Protein AF-0000000077171871 (afdb_homodimer)

Radius of gyration: 18.7 Å; Cα contacts (8 Å, |Δi|>4): 274; chains: 2; bounding box: 43×66×39 Å

Organism: Gloeobacter violaceus (strain ATCC 29082 / PCC 7421) (NCBI:txid251221)

Nearest PDB structures (foldseek):
  4a5m-assembly1_B  TM=9.751E-01  e=1.222E-10  Bacillus subtilis
  7bzg-assembly3_J  TM=9.322E-01  e=2.771E-10  Bacillus subtilis subsp. subtilis str. 168
  2hzt-assembly1_B  TM=9.602E-01  e=8.089E-10  Bacillus subtilis
  2fsw-assembly1_A  TM=9.592E-01  e=3.446E-09  Porphyromonas gingivalis W83
  4a5n-assembly2_D  TM=9.573E-01  e=3.908E-09  Bacillus subtilis

Structure (mmCIF, N/CA/C/O backbone):
data_AF-0000000077171871-model_v1
#
loop_
_entity.id
_entity.type
_entity.pdbx_description
1 polymer 'Glr4204 protein'
#
loop_
_atom_site.group_PDB
_atom_site.id
_atom_site.type_symbol
_atom_site.label_atom_id
_atom_site.label_alt_id
_atom_site.label_comp_id
_atom_site.label_asym_id
_atom_site.label_entity_id
_atom_site.label_seq_id
_atom_site.pdbx_PDB_ins_code
_atom_site.Cartn_x
_atom_site.Cartn_y
_atom_site.Cartn_z
_atom_site.occupancy
_atom_site.B_iso_or_equiv
_atom_site.auth_seq_id
_atom_site.auth_comp_id
_atom_site.auth_asym_id
_atom_site.auth_atom_id
_atom_site.pdbx_PDB_model_num
ATOM 1 N N . MET A 1 1 ? 18.5 15.133 10.148 1 43.16 1 MET A N 1
ATOM 2 C CA . MET A 1 1 ? 17.578 14.062 9.789 1 43.16 1 MET A CA 1
ATOM 3 C C . MET A 1 1 ? 18.234 12.695 9.984 1 43.16 1 MET A C 1
ATOM 5 O O . MET A 1 1 ? 19.203 12.367 9.312 1 43.16 1 MET A O 1
ATOM 9 N N . GLU A 1 2 ? 18.234 12.203 11.188 1 53 2 GLU A N 1
ATOM 10 C CA . GLU A 1 2 ? 19.156 11.188 11.688 1 53 2 GLU A CA 1
ATOM 11 C C . GLU A 1 2 ? 19.141 9.938 10.812 1 53 2 GLU A C 1
ATOM 13 O O . GLU A 1 2 ? 18.141 9.656 10.141 1 53 2 GLU A O 1
ATOM 18 N N . ARG A 1 3 ? 20.266 9.414 10.594 1 51.22 3 ARG A N 1
ATOM 19 C CA . ARG A 1 3 ? 20.609 8.203 9.852 1 51.22 3 ARG A CA 1
ATOM 20 C C . ARG A 1 3 ? 19.5 7.16 9.969 1 51.22 3 ARG A C 1
ATOM 22 O O . ARG A 1 3 ? 19.219 6.441 9.008 1 51.22 3 ARG A O 1
ATOM 29 N N . THR A 1 4 ? 18.922 7.168 11.141 1 59.47 4 THR A N 1
ATOM 30 C CA . THR A 1 4 ? 17.922 6.137 11.422 1 59.47 4 THR A CA 1
ATOM 31 C C . THR A 1 4 ? 16.641 6.402 10.641 1 59.47 4 THR A C 1
ATOM 33 O O . THR A 1 4 ? 16.016 5.473 10.117 1 59.47 4 THR A O 1
ATOM 36 N N . GLU A 1 5 ? 16.359 7.645 10.469 1 70.56 5 GLU A N 1
ATOM 37 C CA . GLU A 1 5 ? 15.164 7.996 9.727 1 70.56 5 GLU A CA 1
ATOM 38 C C . GLU A 1 5 ? 15.336 7.719 8.234 1 70.56 5 GLU A C 1
ATOM 40 O O . GLU A 1 5 ? 14.414 7.227 7.582 1 70.56 5 GLU A O 1
ATOM 45 N N . LEU A 1 6 ? 16.578 7.902 7.836 1 75.94 6 LEU A N 1
ATOM 46 C CA . LEU A 1 6 ? 16.891 7.68 6.43 1 75.94 6 LEU A CA 1
ATOM 47 C C . LEU A 1 6 ? 16.812 6.195 6.082 1 75.94 6 LEU A C 1
ATOM 49 O O . LEU A 1 6 ? 16.297 5.832 5.02 1 75.94 6 LEU A O 1
ATOM 53 N N . GLU A 1 7 ? 17.281 5.438 7.008 1 82.56 7 GLU A N 1
ATOM 54 C CA . GLU A 1 7 ? 17.234 4 6.766 1 82.56 7 GLU A CA 1
ATOM 55 C C . GLU A 1 7 ? 15.797 3.486 6.758 1 82.56 7 GLU A C 1
ATOM 57 O O . GLU A 1 7 ? 15.43 2.658 5.922 1 82.56 7 GLU A O 1
ATOM 62 N N . GLY A 1 8 ? 15.008 4.043 7.598 1 91.69 8 GLY A N 1
ATOM 63 C CA . GLY A 1 8 ? 13.609 3.652 7.629 1 91.69 8 GLY A CA 1
ATOM 64 C C . GLY A 1 8 ? 12.859 4.004 6.359 1 91.69 8 GLY A C 1
ATOM 65 O O . GLY A 1 8 ? 12.07 3.203 5.855 1 91.69 8 GLY A O 1
ATOM 66 N N . THR A 1 9 ? 13.219 5.098 5.859 1 94.75 9 THR A N 1
ATOM 67 C CA . THR A 1 9 ? 12.57 5.551 4.633 1 94.75 9 THR A CA 1
ATOM 68 C C . THR A 1 9 ? 12.93 4.641 3.463 1 94.75 9 THR A C 1
ATOM 70 O O . THR A 1 9 ? 12.07 4.297 2.648 1 94.75 9 THR A O 1
ATOM 73 N N . GLN A 1 10 ? 14.148 4.211 3.391 1 95.81 10 GLN A N 1
ATOM 74 C CA . GLN A 1 10 ? 14.594 3.332 2.312 1 95.81 10 GLN A CA 1
ATOM 75 C C . GLN A 1 10 ? 13.883 1.982 2.379 1 95.81 10 GLN A C 1
ATOM 77 O O . GLN A 1 10 ? 13.578 1.384 1.345 1 95.81 10 GLN A O 1
ATOM 82 N N . TRP A 1 11 ? 13.609 1.521 3.605 1 96.88 11 TRP A N 1
ATOM 83 C CA . TRP A 1 11 ? 12.93 0.241 3.773 1 96.88 11 TRP A CA 1
ATOM 84 C C . TRP A 1 11 ? 11.469 0.336 3.332 1 96.88 11 TRP A C 1
ATOM 86 O O . TRP A 1 11 ? 10.961 -0.555 2.646 1 96.88 11 TRP A O 1
ATOM 96 N N . VAL A 1 12 ? 10.852 1.409 3.674 1 96.75 12 VAL A N 1
ATOM 97 C CA . VAL A 1 12 ? 9.469 1.605 3.244 1 96.75 12 VAL A CA 1
ATOM 98 C C . VAL A 1 12 ? 9.414 1.733 1.723 1 96.75 12 VAL A C 1
ATOM 100 O O . VAL A 1 12 ? 8.539 1.151 1.075 1 96.75 12 VAL A O 1
ATOM 103 N N . ARG A 1 13 ? 10.391 2.369 1.171 1 96.31 13 ARG A N 1
ATOM 104 C CA . ARG A 1 13 ? 10.461 2.514 -0.28 1 96.31 13 ARG A CA 1
ATOM 105 C C . ARG A 1 13 ? 10.656 1.162 -0.957 1 96.31 13 ARG A C 1
ATOM 107 O O . ARG A 1 13 ? 10.047 0.882 -1.988 1 96.31 13 ARG A O 1
ATOM 114 N N . ALA A 1 14 ? 11.477 0.402 -0.364 1 96 14 ALA A N 1
ATOM 115 C CA . ALA A 1 14 ? 11.719 -0.932 -0.91 1 96 14 ALA A CA 1
ATOM 116 C C . ALA A 1 14 ? 10.43 -1.755 -0.924 1 96 14 ALA A C 1
ATOM 118 O O . ALA A 1 14 ? 10.141 -2.449 -1.902 1 96 14 ALA A O 1
ATOM 119 N N . THR A 1 15 ? 9.68 -1.645 0.154 1 96.94 15 THR A N 1
ATOM 120 C CA . THR A 1 15 ? 8.406 -2.354 0.228 1 96.94 15 THR A CA 1
ATOM 121 C C . THR A 1 15 ? 7.441 -1.842 -0.836 1 96.94 15 THR A C 1
ATOM 123 O O . THR A 1 15 ? 6.793 -2.633 -1.523 1 96.94 15 THR A O 1
ATOM 126 N N . LEU A 1 16 ? 7.422 -0.569 -0.995 1 96.31 16 LEU A N 1
ATOM 127 C CA . LEU A 1 16 ? 6.488 0.032 -1.94 1 96.31 16 LEU A CA 1
ATOM 128 C C . LEU A 1 16 ? 6.891 -0.283 -3.377 1 96.31 16 LEU A C 1
ATOM 130 O O . LEU A 1 16 ? 6.035 -0.395 -4.258 1 96.31 16 LEU A O 1
ATOM 134 N N . ASP A 1 17 ? 8.172 -0.481 -3.596 1 95.19 17 ASP A N 1
ATOM 135 C CA . ASP A 1 17 ? 8.633 -0.896 -4.918 1 95.19 17 ASP A CA 1
ATOM 136 C C . ASP A 1 17 ? 8.086 -2.275 -5.281 1 95.19 17 ASP A C 1
ATOM 138 O O . ASP A 1 17 ? 7.828 -2.559 -6.453 1 95.19 17 ASP A O 1
ATOM 142 N N . VAL A 1 18 ? 7.867 -3.057 -4.305 1 96.5 18 VAL A N 1
ATOM 143 C CA . VAL A 1 18 ? 7.398 -4.422 -4.516 1 96.5 18 VAL A CA 1
ATOM 144 C C . VAL A 1 18 ? 5.871 -4.445 -4.504 1 96.5 18 VAL A C 1
ATOM 146 O O . VAL A 1 18 ? 5.246 -5.105 -5.34 1 96.5 18 VAL A O 1
ATOM 149 N N . LEU A 1 19 ? 5.27 -3.721 -3.537 1 96.38 19 LEU A N 1
ATOM 150 C CA . LEU A 1 19 ? 3.846 -3.883 -3.262 1 96.38 19 LEU A CA 1
ATOM 151 C C . LEU A 1 19 ? 3.053 -2.688 -3.777 1 96.38 19 LEU A C 1
ATOM 153 O O . LEU A 1 19 ? 1.821 -2.729 -3.828 1 96.38 19 LEU A O 1
ATOM 157 N N . GLY A 1 20 ? 3.834 -1.649 -4.086 1 91.62 20 GLY A N 1
ATOM 158 C CA . GLY A 1 20 ? 3.143 -0.432 -4.477 1 91.62 20 GLY A CA 1
ATOM 159 C C . GLY A 1 20 ? 2.23 -0.624 -5.676 1 91.62 20 GLY A C 1
ATOM 160 O O . GLY A 1 20 ? 2.432 -1.54 -6.473 1 91.62 20 GLY A O 1
ATOM 161 N N . GLY A 1 21 ? 1.221 0.209 -5.805 1 86.5 21 GLY A N 1
ATOM 162 C CA . GLY A 1 21 ? 0.228 0.103 -6.863 1 86.5 21 GLY A CA 1
ATOM 163 C C . GLY A 1 21 ? -1.131 -0.348 -6.359 1 86.5 21 GLY A C 1
ATOM 164 O O . GLY A 1 21 ? -1.269 -0.754 -5.203 1 86.5 21 GLY A O 1
ATOM 165 N N . LYS A 1 22 ? -2.1 -0.339 -7.246 1 87.81 22 LYS A N 1
ATOM 166 C CA . LYS A 1 22 ? -3.492 -0.565 -6.867 1 87.81 22 LYS A CA 1
ATOM 167 C C . LYS A 1 22 ? -3.807 -2.057 -6.797 1 87.81 22 LYS A C 1
ATOM 169 O O . LYS A 1 22 ? -4.652 -2.482 -6.004 1 87.81 22 LYS A O 1
ATOM 174 N N . TRP A 1 23 ? -2.934 -2.861 -7.434 1 95.12 23 TRP A N 1
ATOM 175 C CA . TRP A 1 23 ? -3.465 -4.191 -7.711 1 95.12 23 TRP A CA 1
ATOM 176 C C . TRP A 1 23 ? -2.67 -5.262 -6.969 1 95.12 23 TRP A C 1
ATOM 178 O O . TRP A 1 23 ? -3.203 -6.324 -6.641 1 95.12 23 TRP A O 1
ATOM 188 N N . LYS A 1 24 ? -1.414 -5.082 -6.656 1 97.25 24 LYS A N 1
ATOM 189 C CA . LYS A 1 24 ? -0.539 -6.148 -6.176 1 97.25 24 LYS A CA 1
ATOM 190 C C . LYS A 1 24 ? -1.015 -6.684 -4.828 1 97.25 24 LYS A C 1
ATOM 192 O O . LYS A 1 24 ? -1.032 -7.898 -4.609 1 97.25 24 LYS A O 1
ATOM 197 N N . ILE A 1 25 ? -1.402 -5.797 -3.99 1 97.5 25 ILE A N 1
ATOM 198 C CA . ILE A 1 25 ? -1.867 -6.219 -2.674 1 97.5 25 ILE A CA 1
ATOM 199 C C . ILE A 1 25 ? -3.131 -7.062 -2.82 1 97.5 25 ILE A C 1
ATOM 201 O O . ILE A 1 25 ? -3.273 -8.094 -2.164 1 97.5 25 ILE A O 1
ATOM 205 N N . LEU A 1 26 ? -4.031 -6.688 -3.68 1 97.12 26 LEU A N 1
ATOM 206 C CA . LEU A 1 26 ? -5.27 -7.43 -3.881 1 97.12 26 LEU A CA 1
ATOM 207 C C . LEU A 1 26 ? -4.988 -8.797 -4.488 1 97.12 26 LEU A C 1
ATOM 209 O O . LEU A 1 26 ? -5.602 -9.797 -4.094 1 97.12 26 LEU A O 1
ATOM 213 N N . ILE A 1 27 ? -4.094 -8.805 -5.43 1 98.06 27 ILE A N 1
ATOM 214 C CA . ILE A 1 27 ? -3.682 -10.07 -6.02 1 98.06 27 ILE A CA 1
ATOM 215 C C . ILE A 1 27 ? -3.139 -10.992 -4.934 1 98.06 27 ILE A C 1
ATOM 217 O O . ILE A 1 27 ? -3.559 -12.148 -4.824 1 98.06 27 ILE A O 1
ATOM 221 N N . LEU A 1 28 ? -2.301 -10.469 -4.113 1 98.5 28 LEU A N 1
ATOM 222 C CA . LEU A 1 28 ? -1.656 -11.258 -3.07 1 98.5 28 LEU A CA 1
ATOM 223 C C . LEU A 1 28 ? -2.67 -11.703 -2.02 1 98.5 28 LEU A C 1
ATOM 225 O O . LEU A 1 28 ? -2.551 -12.789 -1.456 1 98.5 28 LEU A O 1
ATOM 229 N N . TRP A 1 29 ? -3.617 -10.852 -1.8 1 98.12 29 TRP A N 1
ATOM 230 C CA . TRP A 1 29 ? -4.684 -11.211 -0.869 1 98.12 29 TRP A CA 1
ATOM 231 C C . TRP A 1 29 ? -5.422 -12.461 -1.343 1 98.12 29 TRP A C 1
ATOM 233 O O . TRP A 1 29 ? -5.715 -13.352 -0.546 1 98.12 29 TRP A O 1
ATOM 243 N N . HIS A 1 30 ? -5.668 -12.539 -2.582 1 97.62 30 HIS A N 1
ATOM 244 C CA . HIS A 1 30 ? -6.387 -13.688 -3.127 1 97.62 30 HIS A CA 1
ATOM 245 C C . HIS A 1 30 ? -5.496 -14.922 -3.174 1 97.62 30 HIS A C 1
ATOM 247 O O . HIS A 1 30 ? -5.98 -16.047 -3.041 1 97.62 30 HIS A O 1
ATOM 253 N N . LEU A 1 31 ? -4.207 -14.727 -3.191 1 98.12 31 LEU A N 1
ATOM 254 C CA . LEU A 1 31 ? -3.279 -15.852 -3.281 1 98.12 31 LEU A CA 1
ATOM 255 C C . LEU A 1 31 ? -2.941 -16.391 -1.895 1 98.12 31 LEU A C 1
ATOM 257 O O . LEU A 1 31 ? -2.365 -17.469 -1.767 1 98.12 31 LEU A O 1
ATOM 261 N N . ARG A 1 32 ? -3.289 -15.672 -0.869 1 96.44 32 ARG A N 1
ATOM 262 C CA . ARG A 1 32 ? -2.807 -15.961 0.478 1 96.44 32 ARG A CA 1
ATOM 263 C C . ARG A 1 32 ? -3.312 -17.312 0.963 1 96.44 32 ARG A C 1
ATOM 265 O O . ARG A 1 32 ? -2.719 -17.922 1.857 1 96.44 32 ARG A O 1
ATOM 272 N N . ASN A 1 33 ? -4.379 -17.797 0.347 1 94.12 33 ASN A N 1
ATOM 273 C CA . ASN A 1 33 ? -4.957 -19.062 0.792 1 94.12 33 ASN A CA 1
ATOM 274 C C . ASN A 1 33 ? -4.539 -20.219 -0.11 1 94.12 33 ASN A C 1
ATOM 276 O O . ASN A 1 33 ? -5.129 -21.297 -0.05 1 94.12 33 ASN A O 1
ATOM 280 N N . GLY A 1 34 ? -3.625 -19.953 -0.978 1 96.38 34 GLY A N 1
ATOM 281 C CA . GLY A 1 34 ? -3.127 -21.016 -1.83 1 96.38 34 GLY A CA 1
ATOM 282 C C . GLY A 1 34 ? -2.994 -20.609 -3.285 1 96.38 34 GLY A C 1
ATOM 283 O O . GLY A 1 34 ? -3.43 -19.516 -3.672 1 96.38 34 GLY A O 1
ATOM 284 N N . ALA A 1 35 ? -2.477 -21.562 -4.035 1 97.69 35 ALA A N 1
ATOM 285 C CA . ALA A 1 35 ? -2.25 -21.328 -5.457 1 97.69 35 ALA A CA 1
ATOM 286 C C . ALA A 1 35 ? -3.568 -21.094 -6.191 1 97.69 35 ALA A C 1
ATOM 288 O O . ALA A 1 35 ? -4.59 -21.703 -5.855 1 97.69 35 ALA A O 1
ATOM 289 N N . LYS A 1 36 ? -3.545 -20.234 -7.137 1 97.94 36 LYS A N 1
ATOM 290 C CA . LYS A 1 36 ? -4.715 -19.969 -7.969 1 97.94 36 LYS A CA 1
ATOM 291 C C . LYS A 1 36 ? -4.336 -19.906 -9.445 1 97.94 36 LYS A C 1
ATOM 293 O O . LYS A 1 36 ? -3.27 -19.391 -9.797 1 97.94 36 LYS A O 1
ATOM 298 N N . ARG A 1 37 ? -5.246 -20.406 -10.227 1 97.12 37 ARG A N 1
ATOM 299 C CA . ARG A 1 37 ? -5.09 -20.25 -11.672 1 97.12 37 ARG A CA 1
ATOM 300 C C . ARG A 1 37 ? -5.328 -18.812 -12.109 1 97.12 37 ARG A C 1
ATOM 302 O O . ARG A 1 37 ? -6.055 -18.078 -11.438 1 97.12 37 ARG A O 1
ATOM 309 N N . TYR A 1 38 ? -4.746 -18.5 -13.25 1 96.62 38 TYR A N 1
ATOM 310 C CA . TYR A 1 38 ? -4.895 -17.156 -13.82 1 96.62 38 TYR A CA 1
ATOM 311 C C . TYR A 1 38 ? -6.367 -16.781 -13.945 1 96.62 38 TYR A C 1
ATOM 313 O O . TYR A 1 38 ? -6.77 -15.68 -13.547 1 96.62 38 TYR A O 1
ATOM 321 N N . SER A 1 39 ? -7.125 -17.688 -14.406 1 95.44 39 SER A N 1
ATOM 322 C CA . SER A 1 39 ? -8.539 -17.422 -14.664 1 95.44 39 SER A CA 1
ATOM 323 C C . SER A 1 39 ? -9.289 -17.125 -13.375 1 95.44 39 SER A C 1
ATOM 325 O O . SER A 1 39 ? -10.195 -16.281 -13.359 1 95.44 39 SER A O 1
ATOM 327 N N . VAL A 1 40 ? -8.93 -17.766 -12.312 1 96.5 40 VAL A N 1
ATOM 328 C CA . VAL A 1 40 ? -9.555 -17.562 -11.008 1 96.5 40 VAL A CA 1
ATOM 329 C C . VAL A 1 40 ? -9.18 -16.172 -10.477 1 96.5 40 VAL A C 1
ATOM 331 O O . VAL A 1 40 ? -10.039 -15.43 -10 1 96.5 40 VAL A O 1
ATOM 334 N N . LEU A 1 41 ? -7.914 -15.773 -10.617 1 96.88 41 LEU A N 1
ATOM 335 C CA . LEU A 1 41 ? -7.469 -14.453 -10.195 1 96.88 41 LEU A CA 1
ATOM 336 C C . LEU A 1 41 ? -8.195 -13.359 -10.969 1 96.88 41 LEU A C 1
ATOM 338 O O . LEU A 1 41 ? -8.672 -12.391 -10.383 1 96.88 41 LEU A O 1
ATOM 342 N N . ARG A 1 42 ? -8.281 -13.594 -12.25 1 96.31 42 ARG A N 1
ATOM 343 C CA . ARG A 1 42 ? -8.938 -12.609 -13.109 1 96.31 42 ARG A CA 1
ATOM 344 C C . ARG A 1 42 ? -10.391 -12.406 -12.703 1 96.31 42 ARG A C 1
ATOM 346 O O . ARG A 1 42 ? -10.875 -11.273 -12.648 1 96.31 42 ARG A O 1
ATOM 353 N N . ARG A 1 43 ? -11.047 -13.461 -12.344 1 96.38 43 ARG A N 1
ATOM 354 C CA . ARG A 1 43 ? -12.461 -13.398 -11.969 1 96.38 43 ARG A CA 1
ATOM 355 C C . ARG A 1 43 ? -12.633 -12.781 -10.586 1 96.38 43 ARG A C 1
ATOM 357 O O . ARG A 1 43 ? -13.648 -12.148 -10.305 1 96.38 43 ARG A O 1
ATOM 364 N N . SER A 1 44 ? -11.648 -12.945 -9.742 1 95.5 44 SER A N 1
ATOM 365 C CA . SER A 1 44 ? -11.719 -12.484 -8.367 1 95.5 44 SER A CA 1
ATOM 366 C C . SER A 1 44 ? -11.531 -10.969 -8.281 1 95.5 44 SER A C 1
ATOM 368 O O . SER A 1 44 ? -11.867 -10.352 -7.266 1 95.5 44 SER A O 1
ATOM 370 N N . ILE A 1 45 ? -10.938 -10.383 -9.367 1 96.44 45 ILE A N 1
ATOM 371 C CA . ILE A 1 45 ? -10.688 -8.945 -9.406 1 96.44 45 ILE A CA 1
ATOM 372 C C . ILE A 1 45 ? -11.219 -8.375 -10.727 1 96.44 45 ILE A C 1
ATOM 374 O O . ILE A 1 45 ? -10.438 -7.992 -11.602 1 96.44 45 ILE A O 1
ATOM 378 N N . PRO A 1 46 ? -12.469 -8.227 -10.789 1 95.81 46 PRO A N 1
ATOM 379 C CA . PRO A 1 46 ? -13.086 -7.891 -12.078 1 95.81 46 PRO A CA 1
ATOM 380 C C . PRO A 1 46 ? -12.695 -6.496 -12.562 1 95.81 46 PRO A C 1
ATOM 382 O O . PRO A 1 46 ? -12.773 -6.215 -13.766 1 95.81 46 PRO A O 1
ATOM 385 N N . GLU A 1 47 ? -12.273 -5.648 -11.688 1 96.31 47 GLU A N 1
ATOM 386 C CA . GLU A 1 47 ? -11.961 -4.266 -12.039 1 96.31 47 GLU A CA 1
ATOM 387 C C . GLU A 1 47 ? -10.594 -4.164 -12.719 1 96.31 47 GLU A C 1
ATOM 389 O O . GLU A 1 47 ? -10.281 -3.145 -13.336 1 96.31 47 GLU A O 1
ATOM 394 N N . ILE A 1 48 ? -9.781 -5.199 -12.695 1 96.56 48 ILE A N 1
ATOM 395 C CA . ILE A 1 48 ? -8.422 -5.145 -13.234 1 96.56 48 ILE A CA 1
ATOM 396 C C . ILE A 1 48 ? -8.438 -5.586 -14.695 1 96.56 48 ILE A C 1
ATOM 398 O O . ILE A 1 48 ? -9.125 -6.543 -15.055 1 96.56 48 ILE A O 1
ATOM 402 N N . SER A 1 49 ? -7.762 -4.934 -15.539 1 97.12 49 SER A N 1
ATOM 403 C CA . SER A 1 49 ? -7.637 -5.371 -16.922 1 97.12 49 SER A CA 1
ATOM 404 C C . SER A 1 49 ? -6.699 -6.57 -17.047 1 97.12 49 SER A C 1
ATOM 406 O O . SER A 1 49 ? -5.852 -6.789 -16.172 1 97.12 49 SER A O 1
ATOM 408 N N . GLU A 1 50 ? -6.848 -7.297 -18.094 1 97.31 50 GLU A N 1
ATOM 409 C CA . GLU A 1 50 ? -5.992 -8.453 -18.359 1 97.31 50 GLU A CA 1
ATOM 410 C C . GLU A 1 50 ? -4.523 -8.039 -18.453 1 97.31 50 GLU A C 1
ATOM 412 O O . GLU A 1 50 ? -3.654 -8.695 -17.875 1 97.31 50 GLU A O 1
ATOM 417 N N . LYS A 1 51 ? -4.281 -7.027 -19.141 1 97.75 51 LYS A N 1
ATOM 418 C CA . LYS A 1 51 ? -2.916 -6.539 -19.297 1 97.75 51 LYS A CA 1
ATOM 419 C C . LYS A 1 51 ? -2.287 -6.184 -17.953 1 97.75 51 LYS A C 1
ATOM 421 O O . LYS A 1 51 ? -1.127 -6.516 -17.703 1 97.75 51 LYS A O 1
ATOM 426 N N . MET A 1 52 ? -3.066 -5.52 -17.109 1 97.62 52 MET A N 1
ATOM 427 C CA . MET A 1 52 ? -2.568 -5.113 -15.797 1 97.62 52 MET A CA 1
ATOM 428 C C . MET A 1 52 ? -2.326 -6.328 -14.906 1 97.62 52 MET A C 1
ATOM 430 O O . MET A 1 52 ? -1.312 -6.402 -14.211 1 97.62 52 MET A O 1
ATOM 434 N N . LEU A 1 53 ? -3.244 -7.25 -14.977 1 98 53 LEU A N 1
ATOM 435 C CA . LEU A 1 53 ? -3.062 -8.453 -14.164 1 98 53 LEU A CA 1
ATOM 436 C C . LEU A 1 53 ? -1.783 -9.18 -14.555 1 98 53 LEU A C 1
ATOM 438 O O . LEU A 1 53 ? -0.99 -9.555 -13.695 1 98 53 LEU A O 1
ATOM 442 N N . ILE A 1 54 ? -1.549 -9.32 -15.844 1 97.88 54 ILE A N 1
ATOM 443 C CA . ILE A 1 54 ? -0.363 -10.008 -16.344 1 97.88 54 ILE A CA 1
ATOM 444 C C . ILE A 1 54 ? 0.892 -9.258 -15.914 1 97.88 54 ILE A C 1
ATOM 446 O O . ILE A 1 54 ? 1.84 -9.859 -15.406 1 97.88 54 ILE A O 1
ATOM 450 N N . SER A 1 55 ? 0.858 -8.016 -16.125 1 98.12 55 SER A N 1
ATOM 451 C CA . SER A 1 55 ? 2.002 -7.18 -15.773 1 98.12 55 SER A CA 1
ATOM 452 C C . SER A 1 55 ? 2.312 -7.27 -14.281 1 98.12 55 SER A C 1
ATOM 454 O O . SER A 1 55 ? 3.475 -7.391 -13.891 1 98.12 55 SER A O 1
ATOM 456 N N . GLN A 1 56 ? 1.247 -7.16 -13.391 1 98 56 GLN A N 1
ATOM 457 C CA . GLN A 1 56 ? 1.431 -7.219 -11.945 1 98 56 GLN A CA 1
ATOM 458 C C . GLN A 1 56 ? 1.979 -8.578 -11.516 1 98 56 GLN A C 1
ATOM 460 O O . GLN A 1 56 ? 2.857 -8.656 -10.656 1 98 56 GLN A O 1
ATOM 465 N N . LEU A 1 57 ? 1.509 -9.617 -12.133 1 98.44 57 LEU A N 1
ATOM 466 C CA . LEU A 1 57 ? 1.965 -10.969 -11.805 1 98.44 57 LEU A CA 1
ATOM 467 C C . LEU A 1 57 ? 3.42 -11.164 -12.219 1 98.44 57 LEU A C 1
ATOM 469 O O . LEU A 1 57 ? 4.203 -11.773 -11.492 1 98.44 57 LEU A O 1
ATOM 473 N N 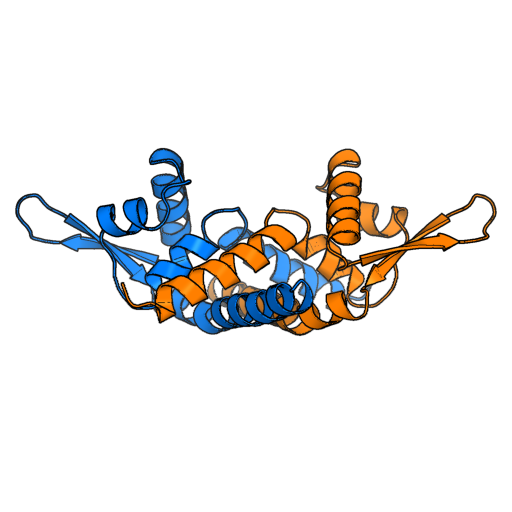. LYS A 1 58 ? 3.795 -10.625 -13.359 1 98.44 58 LYS A N 1
ATOM 474 C CA . LYS A 1 58 ? 5.18 -10.695 -13.812 1 98.44 58 LYS A CA 1
ATOM 475 C C . LYS A 1 58 ? 6.113 -9.969 -12.852 1 98.44 58 LYS A C 1
ATOM 477 O O . LYS A 1 58 ? 7.199 -10.461 -12.539 1 98.44 58 LYS A O 1
ATOM 482 N N . GLU A 1 59 ? 5.715 -8.852 -12.438 1 98.19 59 GLU A N 1
ATOM 483 C CA . GLU A 1 59 ? 6.531 -8.086 -11.508 1 98.19 59 GLU A CA 1
ATOM 484 C C . GLU A 1 59 ? 6.684 -8.82 -10.172 1 98.19 59 GLU A C 1
ATOM 486 O O . GLU A 1 59 ? 7.777 -8.859 -9.609 1 98.19 59 GLU A O 1
ATOM 491 N N . LEU A 1 60 ? 5.582 -9.344 -9.688 1 98.44 60 LEU A N 1
ATOM 492 C CA . LEU A 1 60 ? 5.625 -10.094 -8.43 1 98.44 60 LEU A CA 1
ATOM 493 C C . LEU A 1 60 ? 6.523 -11.32 -8.562 1 98.44 60 LEU A C 1
ATOM 495 O O . LEU A 1 60 ? 7.203 -11.703 -7.605 1 98.44 60 LEU A O 1
ATOM 499 N N . GLU A 1 61 ? 6.473 -11.922 -9.742 1 98.56 61 GLU A N 1
ATOM 500 C CA . GLU A 1 61 ? 7.363 -13.047 -10.008 1 98.56 61 GLU A CA 1
ATOM 501 C C . GLU A 1 61 ? 8.82 -12.602 -10.039 1 98.56 61 GLU A C 1
ATOM 503 O O . GLU A 1 61 ? 9.68 -13.227 -9.414 1 98.56 61 GLU A O 1
ATOM 508 N N . LYS A 1 62 ? 9.094 -11.531 -10.734 1 97.56 62 LYS A N 1
ATOM 509 C CA . LYS A 1 62 ? 10.445 -10.992 -10.852 1 97.56 62 LYS A CA 1
ATOM 510 C C . LYS A 1 62 ? 11.016 -10.648 -9.477 1 97.56 62 LYS A C 1
ATOM 512 O O . LYS A 1 62 ? 12.211 -10.852 -9.227 1 97.56 62 LYS A O 1
ATOM 517 N N . ASP A 1 63 ? 10.18 -10.195 -8.594 1 96.94 63 ASP A N 1
ATOM 518 C CA . ASP A 1 63 ? 10.617 -9.758 -7.27 1 96.94 63 ASP A CA 1
ATOM 519 C C . ASP A 1 63 ? 10.688 -10.938 -6.301 1 96.94 63 ASP A C 1
ATOM 521 O O . ASP A 1 63 ? 11.008 -10.766 -5.121 1 96.94 63 ASP A O 1
ATOM 525 N N . GLY A 1 64 ? 10.281 -12.078 -6.77 1 97.31 64 GLY A N 1
ATOM 526 C CA . GLY A 1 64 ? 10.422 -13.297 -5.984 1 97.31 64 GLY A CA 1
ATOM 527 C C . GLY A 1 64 ? 9.305 -13.492 -4.98 1 97.31 64 GLY A C 1
ATOM 528 O O . GLY A 1 64 ? 9.469 -14.203 -3.99 1 97.31 64 GLY A O 1
ATOM 529 N N . ILE A 1 65 ? 8.203 -12.867 -5.227 1 98.38 65 ILE A N 1
ATOM 530 C CA . ILE A 1 65 ? 7.082 -12.914 -4.293 1 98.38 65 ILE A CA 1
ATOM 531 C C . ILE A 1 65 ? 6.133 -14.039 -4.676 1 98.38 65 ILE A C 1
ATOM 533 O O . ILE A 1 65 ? 5.59 -14.734 -3.809 1 98.38 65 ILE A O 1
ATOM 537 N N . VAL A 1 66 ? 5.922 -14.211 -5.977 1 98.69 66 VAL A N 1
ATOM 538 C CA . VAL A 1 66 ? 5.016 -15.242 -6.48 1 98.69 66 VAL A CA 1
ATOM 539 C C . VAL A 1 66 ? 5.754 -16.141 -7.461 1 98.69 66 VAL A C 1
ATOM 541 O O . VAL A 1 66 ? 6.699 -15.711 -8.125 1 98.69 66 VAL A O 1
ATOM 544 N N . ARG A 1 67 ? 5.336 -17.375 -7.484 1 98.62 67 ARG A N 1
ATOM 545 C CA . ARG A 1 67 ? 5.852 -18.328 -8.461 1 98.62 67 ARG A CA 1
ATOM 546 C C . ARG A 1 67 ? 4.789 -18.688 -9.492 1 98.62 67 ARG A C 1
ATOM 548 O O . ARG A 1 67 ? 3.621 -18.875 -9.141 1 98.62 67 ARG A O 1
ATOM 555 N N . ARG A 1 68 ? 5.184 -18.625 -10.688 1 98.25 68 ARG A N 1
ATOM 556 C CA . ARG A 1 68 ? 4.355 -19.062 -11.812 1 98.25 68 ARG A CA 1
ATOM 557 C C . ARG A 1 68 ? 4.652 -20.5 -12.188 1 98.25 68 ARG A C 1
ATOM 559 O O . ARG A 1 68 ? 5.805 -20.859 -12.445 1 98.25 68 ARG A O 1
ATOM 566 N N . THR A 1 69 ? 3.641 -21.375 -12.188 1 97.88 69 THR A N 1
ATOM 567 C CA . THR A 1 69 ? 3.818 -22.781 -12.523 1 97.88 69 THR A CA 1
ATOM 568 C C . THR A 1 69 ? 2.885 -23.172 -13.664 1 97.88 69 THR A C 1
ATOM 570 O O . THR A 1 69 ? 1.694 -22.859 -13.641 1 97.88 69 THR A O 1
ATOM 573 N N . VAL A 1 70 ? 3.441 -23.844 -14.625 1 96.25 70 VAL A N 1
ATOM 574 C CA . VAL A 1 70 ? 2.631 -24.391 -15.711 1 96.25 70 VAL A CA 1
ATOM 575 C C . VAL A 1 70 ? 2.18 -25.797 -15.359 1 96.25 70 VAL A C 1
ATOM 577 O O . VAL A 1 70 ? 3.006 -26.672 -15.062 1 96.25 70 VAL A O 1
ATOM 580 N N . LEU A 1 71 ? 0.901 -25.969 -15.266 1 93.44 71 LEU A N 1
ATOM 581 C CA . LEU A 1 71 ? 0.334 -27.281 -14.961 1 93.44 71 LEU A CA 1
ATOM 582 C C . LEU A 1 71 ? 0.232 -28.141 -16.219 1 93.44 71 LEU A C 1
ATOM 584 O O . LEU A 1 71 ? -0.028 -27.625 -17.297 1 93.44 71 LEU A O 1
ATOM 588 N N . ARG A 1 72 ? 0.491 -29.453 -16.031 1 90.75 72 ARG A N 1
ATOM 589 C CA . ARG A 1 72 ? 0.418 -30.422 -17.125 1 90.75 72 ARG A CA 1
ATOM 590 C C . ARG A 1 72 ? -1.024 -30.828 -17.406 1 90.75 72 ARG A C 1
ATOM 592 O O . ARG A 1 72 ? -1.475 -31.875 -16.938 1 90.75 72 ARG A O 1
ATOM 599 N N . SER A 1 73 ? -1.774 -29.906 -17.656 1 89.56 73 SER A N 1
ATOM 600 C CA . SER A 1 73 ? -3.164 -30.141 -18.031 1 89.56 73 SER A CA 1
ATOM 601 C C . SER A 1 73 ? -3.385 -29.891 -19.531 1 89.56 73 SER A C 1
ATOM 603 O O . SER A 1 73 ? -2.463 -29.469 -20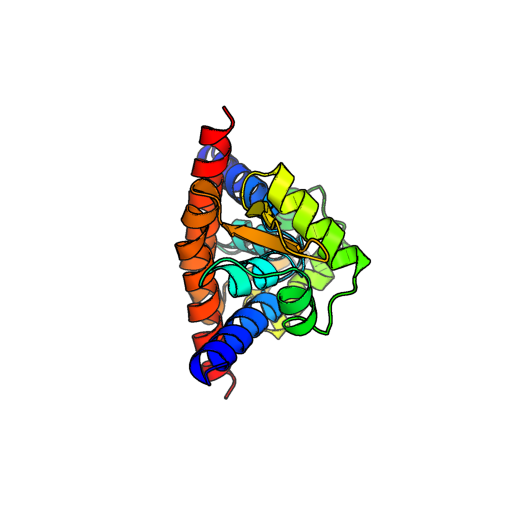.234 1 89.56 73 SER A O 1
ATOM 605 N N . VAL A 1 74 ? -4.449 -30.422 -20.078 1 90.75 74 VAL A N 1
ATOM 606 C CA . VAL A 1 74 ? -4.832 -30.156 -21.469 1 90.75 74 VAL A CA 1
ATOM 607 C C . VAL A 1 74 ? -6.133 -29.359 -21.5 1 90.75 74 VAL A C 1
ATOM 609 O O . VAL A 1 74 ? -7.188 -29.859 -21.109 1 90.75 74 VAL A O 1
ATOM 612 N N . PRO A 1 75 ? -6.074 -28.125 -22.016 1 91 75 PRO A N 1
ATOM 613 C CA . PRO A 1 75 ? -4.918 -27.281 -22.312 1 91 75 PRO A CA 1
ATOM 614 C C . PRO A 1 75 ? -4.113 -26.906 -21.078 1 91 75 PRO A C 1
ATOM 616 O O . PRO A 1 75 ? -4.648 -26.922 -19.953 1 91 75 PRO A O 1
ATOM 619 N N . PRO A 1 76 ? -2.873 -26.578 -21.375 1 93.44 76 PRO A N 1
ATOM 620 C CA . PRO A 1 76 ? -2.049 -26.203 -20.219 1 93.44 76 PRO A CA 1
ATOM 621 C C . PRO A 1 76 ? -2.613 -25.016 -19.453 1 93.44 76 PRO A C 1
ATOM 623 O O . PRO A 1 76 ? -3.176 -24.094 -20.062 1 93.44 76 PRO A O 1
ATOM 626 N N . GLN A 1 77 ? -2.541 -25.109 -18.109 1 93 77 GLN A N 1
ATOM 627 C CA . GLN A 1 77 ? -2.982 -24.031 -17.234 1 93 77 GLN A CA 1
ATOM 628 C C . GLN A 1 77 ? -1.817 -23.469 -16.422 1 93 77 GLN A C 1
ATOM 630 O O . GLN A 1 77 ? -0.809 -24.141 -16.219 1 93 77 GLN A O 1
ATOM 635 N N . VAL A 1 78 ? -2 -22.25 -16.172 1 96.62 78 VAL A N 1
ATOM 636 C CA . VAL A 1 78 ? -0.981 -21.609 -15.344 1 96.62 78 VAL A CA 1
ATOM 637 C C . VAL A 1 78 ? -1.556 -21.281 -13.969 1 96.62 78 VAL A C 1
ATOM 639 O O . VAL A 1 78 ? -2.699 -20.828 -13.852 1 96.62 78 VAL A O 1
ATOM 642 N N . GLU A 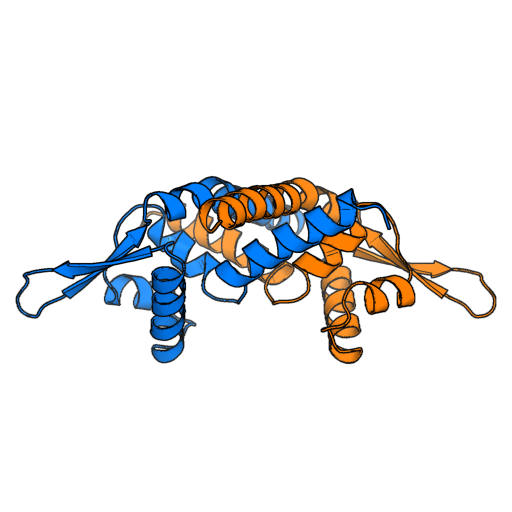1 79 ? -0.742 -21.562 -12.945 1 97.94 79 GLU A N 1
ATOM 643 C CA . GLU A 1 79 ? -1.154 -21.188 -11.602 1 97.94 79 GLU A CA 1
ATOM 644 C C . GLU A 1 79 ? -0.098 -20.328 -10.922 1 97.94 79 GLU A C 1
ATOM 646 O O . GLU A 1 79 ? 1.076 -20.359 -11.297 1 97.94 79 GLU A O 1
ATOM 651 N N . TYR A 1 80 ? -0.495 -19.578 -10.031 1 98.62 80 TYR A N 1
ATOM 652 C CA . TYR A 1 80 ? 0.365 -18.703 -9.234 1 98.62 80 TYR A CA 1
ATOM 653 C C . TYR A 1 80 ? 0.238 -19.031 -7.746 1 98.62 80 TYR A C 1
ATOM 655 O O . TYR A 1 80 ? -0.856 -19.328 -7.262 1 98.62 80 TYR A O 1
ATOM 663 N N . ALA A 1 81 ? 1.401 -18.938 -7.066 1 98.75 81 ALA A N 1
ATOM 664 C CA . ALA A 1 81 ? 1.44 -19.188 -5.625 1 98.75 81 ALA A CA 1
ATOM 665 C C . ALA A 1 81 ? 2.5 -18.312 -4.957 1 98.75 81 ALA A C 1
ATOM 667 O O . ALA A 1 81 ? 3.426 -17.828 -5.613 1 98.75 81 ALA A O 1
ATOM 668 N N . PHE A 1 82 ? 2.312 -18.125 -3.676 1 98.75 82 PHE A N 1
ATOM 669 C CA . PHE A 1 82 ? 3.357 -17.469 -2.91 1 98.75 82 PHE A CA 1
ATOM 670 C C . PHE A 1 82 ? 4.648 -18.266 -2.939 1 98.75 82 PHE A C 1
ATOM 672 O O . PHE A 1 82 ? 4.621 -19.5 -2.883 1 98.75 82 PHE A O 1
ATOM 679 N N . THR A 1 83 ? 5.77 -17.578 -3.109 1 98.44 83 THR A N 1
ATOM 680 C CA . THR A 1 83 ? 7.051 -18.172 -2.744 1 98.44 83 THR A CA 1
ATOM 681 C C . THR A 1 83 ? 7.254 -18.141 -1.231 1 98.44 83 THR A C 1
ATOM 683 O O . THR A 1 83 ? 6.492 -17.484 -0.516 1 98.44 83 THR A O 1
ATOM 686 N N . PRO A 1 84 ? 8.281 -18.859 -0.769 1 97.69 84 PRO A N 1
ATOM 687 C CA . PRO A 1 84 ? 8.594 -18.719 0.656 1 97.69 84 PRO A CA 1
ATOM 688 C C . PRO A 1 84 ? 8.844 -17.266 1.059 1 97.69 84 PRO A C 1
ATOM 690 O O . PRO A 1 84 ? 8.391 -16.828 2.119 1 97.69 84 PRO A O 1
ATOM 693 N N . HIS A 1 85 ? 9.492 -16.484 0.233 1 97.25 85 HIS A N 1
ATOM 694 C CA . HIS A 1 85 ? 9.695 -15.07 0.498 1 97.25 85 HIS A CA 1
ATOM 695 C C . HIS A 1 85 ? 8.375 -14.312 0.486 1 97.25 85 HIS A C 1
ATOM 697 O O . HIS A 1 85 ? 8.141 -13.453 1.334 1 97.25 85 HIS A O 1
ATOM 703 N N . GLY A 1 86 ? 7.516 -14.633 -0.454 1 97.94 86 GLY A N 1
ATOM 704 C CA . GLY A 1 86 ? 6.195 -14.023 -0.506 1 97.94 86 GLY A CA 1
ATOM 705 C C . GLY A 1 86 ? 5.383 -14.258 0.755 1 97.94 86 GLY A C 1
ATOM 706 O O . GLY A 1 86 ? 4.633 -13.375 1.188 1 97.94 86 GLY A O 1
ATOM 707 N N . ASP A 1 87 ? 5.609 -15.406 1.342 1 97.75 87 ASP A N 1
ATOM 708 C CA . ASP A 1 87 ? 4.891 -15.758 2.561 1 97.75 87 ASP A CA 1
ATOM 709 C C . ASP A 1 87 ? 5.188 -14.766 3.682 1 97.75 87 ASP A C 1
ATOM 711 O O . ASP A 1 87 ? 4.352 -14.555 4.566 1 97.75 87 ASP A O 1
ATOM 715 N N . THR A 1 88 ? 6.301 -14.164 3.621 1 97.44 88 THR A N 1
ATOM 716 C CA . THR A 1 88 ? 6.699 -13.25 4.688 1 97.44 88 THR A CA 1
ATOM 717 C C . THR A 1 88 ? 5.879 -11.961 4.629 1 97.44 88 THR A C 1
ATOM 719 O O . THR A 1 88 ? 5.918 -11.156 5.559 1 97.44 88 THR A O 1
ATOM 722 N N . LEU A 1 89 ? 5.07 -11.797 3.598 1 97.94 89 LEU A N 1
ATOM 723 C CA . LEU A 1 89 ? 4.195 -10.633 3.465 1 97.94 89 LEU A CA 1
ATOM 724 C C . LEU A 1 89 ? 2.867 -10.867 4.172 1 97.94 89 LEU A C 1
ATOM 726 O O . LEU A 1 89 ? 2.088 -9.938 4.367 1 97.94 89 LEU A O 1
ATOM 730 N N . LEU A 1 90 ? 2.621 -12.078 4.555 1 97.25 90 LEU A N 1
ATOM 731 C CA . LEU A 1 90 ? 1.303 -12.422 5.074 1 97.25 90 LEU A CA 1
ATOM 732 C C . LEU A 1 90 ? 0.944 -11.555 6.273 1 97.25 90 LEU A C 1
ATOM 734 O O . LEU A 1 90 ? -0.178 -11.047 6.367 1 97.25 90 LEU A O 1
ATOM 738 N N . PRO A 1 91 ? 1.903 -11.289 7.148 1 96.5 91 PRO A N 1
ATOM 739 C CA . PRO A 1 91 ? 1.57 -10.398 8.258 1 96.5 91 PRO A CA 1
ATOM 740 C C . PRO A 1 91 ? 1.192 -8.992 7.797 1 96.5 91 PRO A C 1
ATOM 742 O O . PRO A 1 91 ? 0.33 -8.352 8.406 1 96.5 91 PRO A O 1
ATOM 745 N N . VAL A 1 92 ? 1.816 -8.531 6.801 1 97.31 92 VAL A N 1
ATOM 746 C CA . VAL A 1 92 ? 1.495 -7.227 6.242 1 97.31 92 VAL A CA 1
ATOM 747 C C . VAL A 1 92 ? 0.073 -7.234 5.688 1 97.31 92 VAL A C 1
ATOM 749 O O . VAL A 1 92 ? -0.719 -6.332 5.977 1 97.31 92 VAL A O 1
ATOM 752 N N . LEU A 1 93 ? -0.287 -8.234 4.934 1 97.5 93 LEU A N 1
ATOM 753 C CA . LEU A 1 93 ? -1.624 -8.359 4.363 1 97.5 93 LEU A CA 1
ATOM 754 C C . LEU A 1 93 ? -2.682 -8.414 5.461 1 97.5 93 LEU A C 1
ATOM 756 O O . LEU A 1 93 ? -3.734 -7.785 5.348 1 97.5 93 LEU A O 1
ATOM 760 N N . GLU A 1 94 ? -2.346 -9.125 6.488 1 96.69 94 GLU A N 1
ATOM 761 C CA . GLU A 1 94 ? -3.275 -9.258 7.605 1 96.69 94 GLU A CA 1
ATOM 762 C C . GLU A 1 94 ? -3.469 -7.918 8.32 1 96.69 94 GLU A C 1
ATOM 764 O O . GLU A 1 94 ? -4.582 -7.586 8.727 1 96.69 94 GLU A O 1
ATOM 769 N N . ALA A 1 95 ? -2.404 -7.195 8.484 1 96.81 95 ALA A N 1
ATOM 770 C CA . ALA A 1 95 ? -2.486 -5.879 9.109 1 96.81 95 ALA A CA 1
ATOM 771 C C . ALA A 1 95 ? -3.359 -4.934 8.289 1 96.81 95 ALA A C 1
ATOM 773 O O . ALA A 1 95 ? -4.16 -4.176 8.844 1 96.81 95 ALA A O 1
ATOM 774 N N . LEU A 1 96 ? -3.225 -5.012 6.984 1 97.19 96 LEU A N 1
ATOM 775 C CA . LEU A 1 96 ? -4.027 -4.18 6.098 1 97.19 96 LEU A CA 1
ATOM 776 C C . LEU A 1 96 ? -5.504 -4.551 6.195 1 97.19 96 LEU A C 1
ATOM 778 O O . LEU A 1 96 ? -6.367 -3.674 6.246 1 97.19 96 LEU A O 1
ATOM 782 N N . CYS A 1 97 ? -5.754 -5.828 6.242 1 97.31 97 CYS A N 1
ATOM 783 C CA . CYS A 1 97 ? -7.129 -6.301 6.367 1 97.31 97 CYS A CA 1
ATOM 784 C C . CYS A 1 97 ? -7.742 -5.848 7.688 1 97.31 97 CYS A C 1
ATOM 786 O O . CYS A 1 97 ? -8.852 -5.32 7.711 1 97.31 97 CYS A O 1
ATOM 788 N N . THR A 1 98 ? -7.004 -6.02 8.75 1 97.06 98 THR A N 1
ATOM 789 C CA . THR A 1 98 ? -7.484 -5.676 10.086 1 97.06 98 THR A CA 1
ATOM 790 C C . THR A 1 98 ? -7.781 -4.184 10.18 1 97.06 98 THR A C 1
ATOM 792 O O . THR A 1 98 ? -8.82 -3.785 10.719 1 97.06 98 THR A O 1
ATOM 795 N N . TRP A 1 99 ? -6.918 -3.426 9.672 1 97.69 99 TRP A N 1
ATOM 796 C CA . TRP A 1 99 ? -7.133 -1.984 9.742 1 97.69 99 TRP A CA 1
ATOM 797 C C . TRP A 1 99 ? -8.352 -1.578 8.922 1 97.69 99 TRP A C 1
ATOM 799 O O . TRP A 1 99 ? -9.133 -0.725 9.344 1 97.69 99 TRP A O 1
ATOM 809 N N . GLY A 1 100 ? -8.453 -2.143 7.715 1 97.19 100 GLY A N 1
ATOM 810 C CA . GLY A 1 100 ? -9.617 -1.853 6.887 1 97.19 100 GLY A CA 1
ATOM 811 C C . GLY A 1 100 ? -10.93 -2.146 7.578 1 97.19 100 GLY A C 1
ATOM 812 O O . GLY A 1 100 ? -11.891 -1.391 7.441 1 97.19 100 GLY A O 1
ATOM 813 N N . GLU A 1 101 ? -10.914 -3.238 8.266 1 96.62 101 GLU A N 1
ATOM 814 C CA . GLU A 1 101 ? -12.094 -3.592 9.047 1 96.62 101 GLU A CA 1
ATOM 815 C C . GLU A 1 101 ? -12.422 -2.51 10.07 1 96.62 101 GLU A C 1
ATOM 817 O O . GLU A 1 101 ? -13.57 -2.061 10.156 1 96.62 101 GLU A O 1
ATOM 822 N N . HIS A 1 102 ? -11.398 -2.076 10.812 1 96 102 HIS A N 1
ATOM 823 C CA . HIS A 1 102 ? -11.578 -1.037 11.82 1 96 102 HIS A CA 1
ATOM 824 C C . HIS A 1 102 ? -12.039 0.271 11.18 1 96 102 HIS A C 1
ATOM 826 O O . HIS A 1 102 ? -12.93 0.945 11.719 1 96 102 HIS A O 1
ATOM 832 N N . HIS A 1 103 ? -11.453 0.587 10.086 1 96.31 103 HIS A N 1
ATOM 833 C CA . HIS A 1 103 ? -11.773 1.82 9.375 1 96.31 103 HIS A CA 1
ATOM 834 C C . HIS A 1 103 ? -13.227 1.834 8.922 1 96.31 103 HIS A C 1
ATOM 836 O O . HIS A 1 103 ? -13.922 2.84 9.078 1 96.31 103 HIS A O 1
ATOM 842 N N . GLU A 1 104 ? -13.68 0.723 8.391 1 94 104 GLU A N 1
ATOM 843 C CA . GLU A 1 104 ? -15.047 0.636 7.883 1 94 104 GLU A CA 1
ATOM 844 C C . GLU A 1 104 ? -16.062 0.677 9.016 1 94 104 GLU A C 1
ATOM 846 O O . GLU A 1 104 ? -17.141 1.258 8.875 1 94 104 GLU A O 1
ATOM 851 N N . LYS A 1 105 ? -15.719 0.087 10.062 1 91.38 105 LYS A N 1
ATOM 852 C CA . LYS A 1 105 ? -16.641 0.042 11.195 1 91.38 105 LYS A CA 1
ATOM 853 C C . LYS A 1 105 ? -16.75 1.402 11.875 1 91.38 105 LYS A C 1
ATOM 855 O O . LYS A 1 105 ? -17.766 1.713 12.5 1 91.38 105 LYS A O 1
ATOM 860 N N . ARG A 1 106 ? -15.68 2.146 11.773 1 86.44 106 ARG A N 1
ATOM 861 C CA . ARG A 1 106 ? -15.711 3.508 12.297 1 86.44 106 ARG A CA 1
ATOM 862 C C . ARG A 1 106 ? -16.672 4.383 11.492 1 86.44 106 ARG A C 1
ATOM 864 O O . ARG A 1 106 ? -17.312 5.273 12.047 1 86.44 106 ARG A O 1
ATOM 871 N N . SER A 1 107 ? -16.688 4.109 10.188 1 77.19 107 SER A N 1
ATOM 872 C CA . SER A 1 107 ? -17.516 4.926 9.297 1 77.19 107 SER A CA 1
ATOM 873 C C . SER A 1 107 ? -18.969 4.512 9.367 1 77.19 107 SER A C 1
ATOM 875 O O . SER A 1 107 ? -19.859 5.242 8.906 1 77.19 107 SER A O 1
ATOM 877 N N . GLU A 1 108 ? -19.297 3.357 9.859 1 70.88 108 GLU A N 1
ATOM 878 C CA . GLU A 1 108 ? -20.672 2.928 10.023 1 70.88 108 GLU A CA 1
ATOM 879 C C . GLU A 1 108 ? -21.281 3.494 11.305 1 70.88 108 GLU A C 1
ATOM 881 O O . GLU A 1 108 ? -22.438 3.916 11.32 1 70.88 108 GLU A O 1
ATOM 886 N N . MET B 1 1 ? -17.281 -19.578 -2.43 1 42.62 1 MET B N 1
ATOM 887 C CA . MET B 1 1 ? -16.297 -18.578 -2.008 1 42.62 1 MET B CA 1
ATOM 888 C C . MET B 1 1 ? -16.719 -17.922 -0.697 1 42.62 1 MET B C 1
ATOM 890 O O . MET B 1 1 ? -17.766 -17.266 -0.632 1 42.62 1 MET B O 1
ATOM 894 N N . GLU B 1 2 ? -16.438 -18.547 0.409 1 52.41 2 GLU B N 1
ATOM 895 C CA . GLU B 1 2 ? -17.125 -18.375 1.688 1 52.41 2 GLU B CA 1
ATOM 896 C C . GLU B 1 2 ? -17.156 -16.922 2.123 1 52.41 2 GLU B C 1
ATOM 898 O O . GLU B 1 2 ? -16.281 -16.141 1.739 1 52.41 2 GLU B O 1
ATOM 903 N N . ARG B 1 3 ? -18.234 -16.531 2.588 1 51.03 3 ARG B N 1
ATOM 904 C CA . ARG B 1 3 ? -18.609 -15.234 3.15 1 51.03 3 ARG B CA 1
ATOM 905 C C . ARG B 1 3 ? -17.406 -14.57 3.818 1 51.03 3 ARG B C 1
ATOM 907 O O . ARG B 1 3 ? -17.25 -13.344 3.744 1 51.03 3 ARG B O 1
ATOM 914 N N . THR B 1 4 ? -16.609 -15.438 4.406 1 59.56 4 THR B N 1
ATOM 915 C CA . THR B 1 4 ? -15.492 -14.922 5.18 1 59.56 4 THR B CA 1
ATOM 916 C C . THR B 1 4 ? -14.414 -14.352 4.262 1 59.56 4 THR B C 1
ATOM 918 O O . THR B 1 4 ? -13.828 -13.312 4.562 1 59.56 4 THR B O 1
ATOM 921 N N . GLU B 1 5 ? -14.289 -14.977 3.131 1 69.81 5 GLU B N 1
ATOM 922 C CA . GLU B 1 5 ? -13.297 -14.492 2.178 1 69.81 5 GLU B CA 1
ATOM 923 C C . 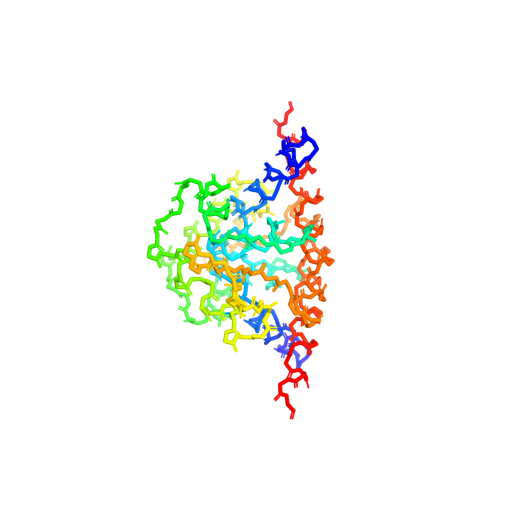GLU B 1 5 ? -13.734 -13.172 1.546 1 69.81 5 GLU B C 1
ATOM 925 O O . GLU B 1 5 ? -12.914 -12.266 1.365 1 69.81 5 GLU B O 1
ATOM 930 N N . LEU B 1 6 ? -15.039 -13.117 1.386 1 74.81 6 LEU B N 1
ATOM 931 C CA . LEU B 1 6 ? -15.602 -11.906 0.795 1 74.81 6 LEU B CA 1
ATOM 932 C C . LEU B 1 6 ? -15.453 -10.719 1.739 1 74.81 6 LEU B C 1
ATOM 934 O O . LEU B 1 6 ? -15.133 -9.617 1.303 1 74.81 6 LEU B O 1
ATOM 938 N N . GLU B 1 7 ? -15.68 -11.031 2.979 1 82.38 7 GLU B N 1
ATOM 939 C CA . GLU B 1 7 ? -15.547 -9.953 3.959 1 82.38 7 GLU B CA 1
ATOM 940 C C . GLU B 1 7 ? -14.102 -9.492 4.082 1 82.38 7 GLU B C 1
ATOM 942 O O . GLU B 1 7 ? -13.836 -8.289 4.176 1 82.38 7 GLU B O 1
ATOM 947 N N . GLY B 1 8 ? -13.219 -10.398 3.975 1 91.81 8 GLY B N 1
ATOM 948 C CA . GLY B 1 8 ? -11.812 -10.031 4.039 1 91.81 8 GLY B CA 1
ATOM 949 C C . GLY B 1 8 ? -11.367 -9.18 2.865 1 91.81 8 GLY B C 1
ATOM 950 O O . GLY B 1 8 ? -10.625 -8.211 3.045 1 91.81 8 GLY B O 1
ATOM 951 N N . THR B 1 9 ? -11.906 -9.508 1.776 1 94.75 9 THR B N 1
ATOM 952 C CA . THR B 1 9 ? -11.547 -8.766 0.571 1 94.75 9 THR B CA 1
ATOM 953 C C . THR B 1 9 ? -12.047 -7.328 0.652 1 94.75 9 THR B C 1
ATOM 955 O O . THR B 1 9 ? -11.328 -6.398 0.271 1 94.75 9 THR B O 1
ATOM 958 N N . GLN B 1 10 ? -13.219 -7.125 1.183 1 95.81 10 GLN B N 1
ATOM 959 C CA . GLN B 1 10 ? -13.781 -5.781 1.305 1 95.81 10 GLN B CA 1
ATOM 960 C C . GLN B 1 10 ? -12.945 -4.922 2.256 1 95.81 10 GLN B C 1
ATOM 962 O O . GLN B 1 10 ? -12.797 -3.719 2.043 1 95.81 10 GLN B O 1
ATOM 967 N N . TRP B 1 11 ? -12.391 -5.562 3.291 1 96.88 11 TRP B N 1
ATOM 968 C CA . TRP B 1 11 ? -11.578 -4.828 4.254 1 96.88 11 TRP B CA 1
ATOM 969 C C . TRP B 1 11 ? -10.25 -4.406 3.633 1 96.88 11 TRP B C 1
ATOM 971 O O . TRP B 1 11 ? -9.805 -3.271 3.818 1 96.88 11 TRP B O 1
ATOM 981 N N . VAL B 1 12 ? -9.688 -5.273 2.875 1 96.75 12 VAL B N 1
ATOM 982 C CA . VAL B 1 12 ? -8.445 -4.93 2.195 1 96.75 12 VAL B CA 1
ATOM 983 C C . VAL B 1 12 ? -8.695 -3.822 1.177 1 96.75 12 VAL B C 1
ATOM 985 O O . VAL B 1 12 ? -7.914 -2.873 1.073 1 96.75 12 VAL B O 1
ATOM 988 N N . ARG B 1 13 ? -9.812 -3.889 0.549 1 96.25 13 ARG B N 1
ATOM 989 C CA . ARG B 1 13 ? -10.18 -2.857 -0.416 1 96.25 13 ARG B CA 1
ATOM 990 C C . ARG B 1 13 ? -10.375 -1.51 0.271 1 96.25 13 ARG B C 1
ATOM 992 O O . ARG B 1 13 ? -9.953 -0.475 -0.25 1 96.25 13 ARG B O 1
ATOM 999 N N . ALA B 1 14 ? -10.992 -1.569 1.382 1 95.94 14 ALA B N 1
ATOM 1000 C CA . ALA B 1 14 ? -11.203 -0.339 2.141 1 95.94 14 ALA B CA 1
ATOM 1001 C C . ALA B 1 14 ? -9.875 0.304 2.523 1 95.94 14 ALA B C 1
ATOM 1003 O O . ALA B 1 14 ? -9.711 1.523 2.424 1 95.94 14 ALA B O 1
ATOM 1004 N N . THR B 1 15 ? -8.945 -0.535 2.924 1 96.88 15 THR B N 1
ATOM 1005 C CA . THR B 1 15 ? -7.625 -0.035 3.273 1 96.88 15 THR B CA 1
ATOM 1006 C C . THR B 1 15 ? -6.934 0.57 2.053 1 96.88 15 THR B C 1
ATOM 1008 O O . THR B 1 15 ? -6.359 1.657 2.135 1 96.88 15 THR B O 1
ATOM 1011 N N . LEU B 1 16 ? -7.062 -0.094 0.958 1 96.31 16 LEU B N 1
ATOM 1012 C CA . LEU B 1 16 ? -6.395 0.359 -0.256 1 96.31 16 LEU B CA 1
ATOM 1013 C C . LEU B 1 16 ? -7.035 1.635 -0.789 1 96.31 16 LEU B C 1
ATOM 1015 O O . LEU B 1 16 ? -6.359 2.471 -1.393 1 96.31 16 LEU B O 1
ATOM 1019 N N . ASP B 1 17 ? -8.297 1.814 -0.509 1 95.19 17 ASP B N 1
ATOM 1020 C CA . ASP B 1 17 ? -8.969 3.057 -0.883 1 95.19 17 ASP B CA 1
ATOM 1021 C C . ASP B 1 17 ? -8.375 4.246 -0.131 1 95.19 17 ASP B C 1
ATOM 1023 O O . ASP B 1 17 ? -8.328 5.359 -0.66 1 95.19 17 ASP B O 1
ATOM 1027 N N . VAL B 1 18 ? -7.902 3.99 1.02 1 96.5 18 VAL B N 1
ATOM 1028 C CA . VAL B 1 18 ? -7.352 5.047 1.863 1 96.5 18 VAL B CA 1
ATOM 1029 C C . VAL B 1 18 ? -5.859 5.195 1.593 1 96.5 18 VAL B C 1
ATOM 1031 O O . VAL B 1 18 ? -5.352 6.316 1.484 1 96.5 18 VAL B O 1
ATOM 1034 N N . LEU B 1 19 ? -5.156 4.051 1.479 1 96.44 19 LEU B N 1
ATOM 1035 C CA . LEU B 1 19 ? -3.697 4.074 1.497 1 96.44 19 LEU B CA 1
ATOM 1036 C C . LEU B 1 19 ? -3.133 3.811 0.105 1 96.44 19 LEU B C 1
ATOM 1038 O O . LEU B 1 19 ? -1.936 3.996 -0.128 1 96.44 19 LEU B O 1
ATOM 1042 N N . GLY B 1 20 ? -4.039 3.326 -0.73 1 91.88 20 GLY B N 1
ATOM 1043 C CA . GLY B 1 20 ? -3.549 2.939 -2.043 1 91.88 20 GLY B CA 1
ATOM 1044 C C . GLY B 1 20 ? -2.863 4.074 -2.781 1 91.88 20 GLY B C 1
ATOM 1045 O O . GLY B 1 20 ? -3.113 5.246 -2.498 1 91.88 20 GLY B O 1
ATOM 1046 N N . GLY B 1 21 ? -2.008 3.744 -3.715 1 86.94 21 GLY B N 1
ATOM 1047 C CA . GLY B 1 21 ? -1.229 4.723 -4.453 1 86.94 21 GLY B CA 1
ATOM 1048 C C . GLY B 1 21 ? 0.238 4.734 -4.07 1 86.94 21 GLY B C 1
ATOM 1049 O O . GLY B 1 21 ? 0.641 4.059 -3.119 1 86.94 21 GLY B O 1
ATOM 1050 N N . LYS B 1 22 ? 1.018 5.539 -4.762 1 88.31 22 LYS B N 1
ATOM 1051 C CA . LYS B 1 22 ? 2.471 5.516 -4.633 1 88.31 22 LYS B CA 1
ATOM 1052 C C . LYS B 1 22 ? 2.936 6.41 -3.488 1 88.31 22 LYS B C 1
ATOM 1054 O O . LYS B 1 22 ? 3.959 6.141 -2.855 1 88.31 22 LYS B O 1
ATOM 1059 N N . TRP B 1 23 ? 2.033 7.312 -3.074 1 95.25 23 TRP B N 1
ATOM 1060 C CA . TRP B 1 23 ? 2.623 8.406 -2.311 1 95.25 23 TRP B CA 1
ATOM 1061 C C . TRP B 1 23 ? 2.098 8.414 -0.878 1 95.25 23 TRP B C 1
ATOM 1063 O O . TRP B 1 23 ? 2.785 8.867 0.039 1 95.25 23 TRP B O 1
ATOM 1073 N N . LYS B 1 24 ? 0.912 7.938 -0.592 1 97.31 24 LYS B N 1
ATOM 1074 C CA . LYS B 1 24 ? 0.251 8.148 0.693 1 97.31 24 LYS B CA 1
ATOM 1075 C C . LYS B 1 24 ? 1.022 7.477 1.824 1 97.31 24 LYS B C 1
ATOM 1077 O O . LYS B 1 24 ? 1.199 8.062 2.896 1 97.31 24 LYS B O 1
ATOM 1082 N N . ILE B 1 25 ? 1.471 6.305 1.557 1 97.56 25 ILE B N 1
ATOM 1083 C CA . ILE B 1 25 ? 2.217 5.586 2.582 1 97.56 25 ILE B CA 1
ATOM 1084 C C . ILE B 1 25 ? 3.506 6.34 2.906 1 97.56 25 ILE B C 1
ATOM 1086 O O . ILE B 1 25 ? 3.871 6.48 4.078 1 97.56 25 ILE B O 1
ATOM 1090 N N . LEU B 1 26 ? 4.18 6.852 1.926 1 97.19 26 LEU B N 1
ATOM 1091 C CA . LEU B 1 26 ? 5.426 7.582 2.143 1 97.19 26 LEU B CA 1
ATOM 1092 C C . LEU B 1 26 ? 5.172 8.883 2.898 1 97.19 26 LEU B C 1
ATOM 1094 O O . LEU B 1 26 ? 5.945 9.25 3.783 1 97.19 26 LEU B O 1
ATOM 1098 N N . ILE B 1 27 ? 4.125 9.531 2.52 1 98.06 27 ILE B N 1
ATOM 1099 C CA . ILE B 1 27 ? 3.729 10.742 3.229 1 98.06 27 ILE B CA 1
ATOM 1100 C C . ILE B 1 27 ? 3.494 10.422 4.703 1 98.06 27 ILE B C 1
ATOM 1102 O O . ILE B 1 27 ? 4.039 11.094 5.582 1 98.06 27 ILE B O 1
ATOM 1106 N N . LEU B 1 28 ? 2.779 9.383 4.945 1 98.56 28 LEU B N 1
ATOM 1107 C CA . LEU B 1 28 ? 2.428 9.008 6.309 1 98.56 28 LEU B CA 1
ATOM 1108 C C . LEU B 1 28 ? 3.662 8.555 7.086 1 98.56 28 LEU B C 1
ATOM 1110 O O . LEU B 1 28 ? 3.758 8.781 8.297 1 98.56 28 LEU B O 1
ATOM 1114 N N . TRP B 1 29 ? 4.547 7.941 6.363 1 98.19 29 TRP B N 1
ATOM 1115 C CA . TRP B 1 29 ? 5.801 7.543 6.996 1 98.19 29 TRP B CA 1
ATOM 1116 C C . TRP B 1 29 ? 6.547 8.758 7.539 1 98.19 29 TRP B C 1
ATOM 1118 O O . TRP B 1 29 ? 7.074 8.719 8.656 1 98.19 29 TRP B O 1
ATOM 1128 N N . HIS B 1 30 ? 6.559 9.797 6.82 1 97.69 30 HIS B N 1
ATOM 1129 C CA . HIS B 1 30 ? 7.262 11 7.246 1 97.69 30 HIS B CA 1
ATOM 1130 C C . HIS B 1 30 ? 6.5 11.727 8.352 1 97.69 30 HIS B C 1
ATOM 1132 O O . HIS B 1 30 ? 7.105 12.375 9.211 1 97.69 30 HIS B O 1
ATOM 1138 N N . LEU B 1 31 ? 5.215 11.492 8.453 1 98.12 31 LEU B N 1
ATOM 1139 C CA . LEU B 1 31 ? 4.398 12.172 9.453 1 98.12 31 LEU B CA 1
ATOM 1140 C C . LEU B 1 31 ? 4.387 11.398 10.766 1 98.12 31 LEU B C 1
ATOM 1142 O O . LEU B 1 31 ? 3.945 11.914 11.797 1 98.12 31 LEU B O 1
ATOM 1146 N N . ARG B 1 32 ? 4.867 10.188 10.734 1 96.44 32 ARG B N 1
ATOM 1147 C CA . ARG B 1 32 ? 4.68 9.266 11.859 1 96.44 32 ARG B CA 1
ATOM 1148 C C . ARG B 1 32 ? 5.391 9.781 13.109 1 96.44 32 ARG B C 1
ATOM 1150 O O . ARG B 1 32 ? 5.039 9.398 14.227 1 96.44 32 ARG B O 1
ATOM 1157 N N . ASN B 1 33 ? 6.355 10.648 12.914 1 94.12 33 ASN B N 1
ATOM 1158 C CA . ASN B 1 33 ? 7.129 11.141 14.047 1 94.12 33 ASN B CA 1
ATOM 1159 C C . ASN B 1 33 ? 6.656 12.523 14.492 1 94.12 33 ASN B C 1
ATOM 1161 O O . ASN B 1 33 ? 7.348 13.203 15.258 1 94.12 33 ASN B O 1
ATOM 1165 N N . GLY B 1 34 ? 5.57 12.953 13.945 1 96.25 34 GLY B N 1
ATOM 1166 C CA . GLY B 1 34 ? 5.02 14.234 14.367 1 96.25 34 GLY B CA 1
ATOM 1167 C C . GLY B 1 34 ? 4.57 15.102 13.203 1 96.25 34 GLY B C 1
ATOM 1168 O O . GLY B 1 34 ? 4.816 14.766 12.047 1 96.25 34 GLY B O 1
ATOM 1169 N N . ALA B 1 35 ? 4.016 16.234 13.602 1 97.75 35 ALA B N 1
ATOM 1170 C CA . ALA B 1 35 ? 3.498 17.172 12.617 1 97.75 35 ALA B CA 1
ATOM 1171 C C . ALA B 1 35 ? 4.621 17.719 11.734 1 97.75 35 ALA B C 1
ATOM 1173 O O . ALA B 1 35 ? 5.742 17.938 12.211 1 97.75 35 ALA B O 1
ATOM 1174 N N . LYS B 1 36 ? 4.324 17.922 10.508 1 97.94 36 LYS B N 1
ATOM 1175 C CA . LYS B 1 36 ? 5.281 18.531 9.578 1 97.94 36 LYS B CA 1
ATOM 1176 C C . LYS B 1 36 ? 4.617 19.594 8.719 1 97.94 36 LYS B C 1
ATOM 1178 O O . LYS B 1 36 ? 3.463 19.438 8.312 1 97.94 36 LYS B O 1
ATOM 1183 N N . ARG B 1 37 ? 5.406 20.594 8.461 1 97.19 37 ARG B N 1
ATOM 1184 C CA . ARG B 1 37 ? 4.961 21.609 7.516 1 97.19 37 ARG B CA 1
ATOM 1185 C C . ARG B 1 37 ? 4.977 21.078 6.086 1 97.19 37 ARG B C 1
ATOM 1187 O O . ARG B 1 37 ? 5.742 20.172 5.766 1 97.19 37 ARG B O 1
ATOM 1194 N N . TYR B 1 38 ? 4.152 21.719 5.262 1 96.75 38 TYR B N 1
ATOM 1195 C CA . TYR B 1 38 ? 4.062 21.344 3.857 1 96.75 38 TYR B CA 1
ATOM 1196 C C . TYR B 1 38 ? 5.438 21.344 3.203 1 96.75 38 TYR B C 1
ATOM 1198 O O . TYR B 1 38 ? 5.801 20.391 2.512 1 96.75 38 TYR B O 1
ATOM 1206 N N . SER B 1 39 ? 6.18 22.344 3.48 1 95.5 39 SER B N 1
ATOM 1207 C CA . SER B 1 39 ? 7.484 22.516 2.848 1 95.5 39 SER B CA 1
ATOM 1208 C C . SER B 1 39 ? 8.438 21.391 3.24 1 95.5 39 SER B C 1
ATOM 1210 O O . SER B 1 39 ? 9.25 20.938 2.424 1 95.5 39 SER B O 1
ATOM 1212 N N . VAL B 1 40 ? 8.359 20.938 4.453 1 96.5 40 VAL B N 1
ATOM 1213 C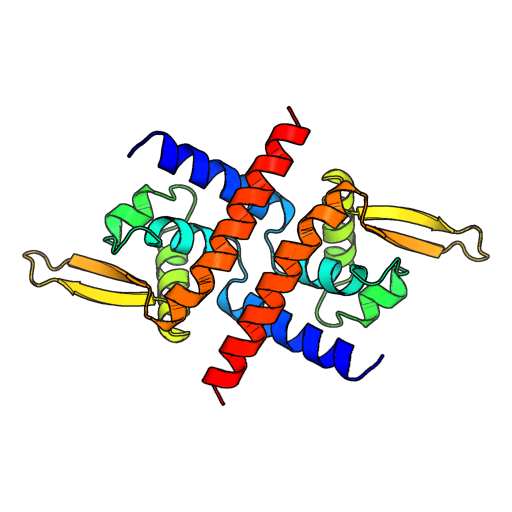 CA . VAL B 1 40 ? 9.203 19.844 4.941 1 96.5 40 VAL B CA 1
ATOM 1214 C C . VAL B 1 40 ? 8.805 18.531 4.266 1 96.5 40 VAL B C 1
ATOM 1216 O O . VAL B 1 40 ? 9.664 17.781 3.805 1 96.5 40 VAL B O 1
ATOM 1219 N N . LEU B 1 41 ? 7.508 18.281 4.113 1 96.88 41 LEU B N 1
ATOM 1220 C CA . LEU B 1 41 ? 7.027 17.078 3.428 1 96.88 41 LEU B CA 1
ATOM 1221 C C . LEU B 1 41 ? 7.48 17.078 1.972 1 96.88 41 LEU B C 1
ATOM 1223 O O . LEU B 1 41 ? 7.973 16.047 1.478 1 96.88 41 LEU B O 1
ATOM 1227 N N . ARG B 1 42 ? 7.332 18.219 1.362 1 96.38 42 ARG B N 1
ATOM 1228 C CA . ARG B 1 42 ? 7.711 18.344 -0.042 1 96.38 42 ARG B CA 1
ATOM 1229 C C . ARG B 1 42 ? 9.188 18.031 -0.239 1 96.38 42 ARG B C 1
ATOM 1231 O O . ARG B 1 42 ? 9.562 17.328 -1.18 1 96.38 42 ARG B O 1
ATOM 1238 N N . ARG B 1 43 ? 10.016 18.484 0.669 1 96.44 43 ARG B N 1
ATOM 1239 C CA . ARG B 1 43 ? 11.453 18.281 0.567 1 96.44 43 ARG B CA 1
ATOM 1240 C C . ARG B 1 43 ? 11.836 16.844 0.882 1 96.44 43 ARG B C 1
ATOM 1242 O O . ARG B 1 43 ? 12.82 16.328 0.358 1 96.44 43 ARG B O 1
ATOM 1249 N N . SER B 1 44 ? 11.047 16.203 1.706 1 95.56 44 SER B N 1
ATOM 1250 C CA . SER B 1 44 ? 11.336 14.836 2.154 1 95.56 44 SER B CA 1
ATOM 1251 C C . SER B 1 44 ? 11.031 13.82 1.065 1 95.56 44 SER B C 1
ATOM 1253 O O . SER B 1 44 ? 11.492 12.68 1.127 1 95.56 44 SER B O 1
ATOM 1255 N N . ILE B 1 45 ? 10.195 14.234 0.07 1 96.5 45 ILE B N 1
ATOM 1256 C CA . ILE B 1 45 ? 9.805 13.359 -1.027 1 96.5 45 ILE B CA 1
ATOM 1257 C C . ILE B 1 45 ? 10.016 14.07 -2.361 1 96.5 45 ILE B C 1
ATOM 1259 O O . ILE B 1 45 ? 9.047 14.438 -3.033 1 96.5 45 ILE B O 1
ATOM 1263 N N . PRO B 1 46 ? 11.219 14.156 -2.752 1 95.81 46 PRO B N 1
ATOM 1264 C CA . PRO B 1 46 ? 11.539 15.008 -3.902 1 95.81 46 PRO B CA 1
ATOM 1265 C C . PRO B 1 46 ? 10.938 14.484 -5.203 1 95.81 46 PRO B C 1
ATOM 1267 O O . PRO B 1 46 ? 10.758 15.25 -6.156 1 95.81 46 PRO B O 1
ATOM 1270 N N . GLU B 1 47 ? 10.602 13.234 -5.254 1 96.38 47 GLU B N 1
ATOM 1271 C CA . GLU B 1 47 ? 10.094 12.625 -6.48 1 96.38 47 GLU B CA 1
ATOM 1272 C C . GLU B 1 47 ? 8.625 12.961 -6.699 1 96.38 47 GLU B C 1
ATOM 1274 O O . GLU B 1 47 ? 8.094 12.781 -7.801 1 96.38 47 GLU B O 1
ATOM 1279 N N . ILE B 1 48 ? 7.93 13.5 -5.715 1 96.69 48 ILE B N 1
ATOM 1280 C CA . ILE B 1 48 ? 6.5 13.758 -5.82 1 96.69 48 ILE B CA 1
ATOM 1281 C C . ILE B 1 48 ? 6.266 15.172 -6.348 1 96.69 48 ILE B C 1
ATOM 1283 O O . ILE B 1 48 ? 6.961 16.109 -5.953 1 96.69 48 ILE B O 1
ATOM 1287 N N . SER B 1 49 ? 5.391 15.375 -7.227 1 97.06 49 SER B N 1
ATOM 1288 C CA . SER B 1 49 ? 5.039 16.719 -7.688 1 97.06 49 SER B CA 1
ATOM 1289 C C . SER B 1 49 ? 4.211 17.453 -6.645 1 97.06 49 SER B C 1
ATOM 1291 O O . SER B 1 49 ? 3.572 16.828 -5.793 1 97.06 49 SER B O 1
ATOM 1293 N N . GLU B 1 50 ? 4.207 18.75 -6.746 1 97.38 50 GLU B N 1
ATOM 1294 C CA . GLU B 1 50 ? 3.424 19.578 -5.844 1 97.38 50 GLU B CA 1
ATOM 1295 C C . GLU B 1 50 ? 1.937 19.25 -5.934 1 97.38 50 GLU B C 1
ATOM 1297 O O . GLU B 1 50 ? 1.262 19.125 -4.91 1 97.38 50 GLU B O 1
ATOM 1302 N N . LYS B 1 51 ? 1.476 19.141 -7.074 1 97.75 51 LYS B N 1
ATOM 1303 C CA . LYS B 1 51 ? 0.065 18.844 -7.297 1 97.75 51 LYS B CA 1
ATOM 1304 C C . LYS B 1 51 ? -0.321 17.516 -6.648 1 97.75 51 LYS B C 1
ATOM 1306 O O . LYS B 1 51 ? -1.371 17.406 -6.012 1 97.75 51 LYS B O 1
ATOM 1311 N N . MET B 1 52 ? 0.538 16.516 -6.816 1 97.69 52 MET B N 1
ATOM 1312 C CA . MET B 1 52 ? 0.268 15.195 -6.254 1 97.69 52 MET B CA 1
ATOM 1313 C C . MET B 1 52 ? 0.318 15.227 -4.73 1 97.69 52 MET B C 1
ATOM 1315 O O . MET B 1 52 ? -0.53 14.633 -4.066 1 97.69 52 MET B O 1
ATOM 1319 N N . LEU B 1 53 ? 1.291 15.93 -4.234 1 98.06 53 LEU B N 1
ATOM 1320 C CA . LEU B 1 53 ? 1.383 16.031 -2.781 1 98.06 53 LEU B CA 1
ATOM 1321 C C . LEU B 1 53 ? 0.126 16.656 -2.199 1 98.06 53 LEU B C 1
ATOM 1323 O O . LEU B 1 53 ? -0.447 16.141 -1.236 1 98.06 53 LEU B O 1
ATOM 1327 N N . ILE B 1 54 ? -0.328 17.734 -2.805 1 97.94 54 ILE B N 1
ATOM 1328 C CA . ILE B 1 54 ? -1.519 18.438 -2.344 1 97.94 54 ILE B CA 1
ATOM 1329 C C . ILE B 1 54 ? -2.73 17.516 -2.426 1 97.94 54 ILE B C 1
ATOM 1331 O O . ILE B 1 54 ? -3.504 17.406 -1.47 1 97.94 54 ILE B O 1
ATOM 1335 N N . SER B 1 55 ? -2.857 16.922 -3.52 1 98.19 55 SER B N 1
ATOM 1336 C CA . SER B 1 55 ? -3.986 16.016 -3.738 1 98.19 55 SER B CA 1
ATOM 1337 C C . SER B 1 55 ? -3.994 14.883 -2.719 1 98.19 55 SER B C 1
ATOM 1339 O O . SER B 1 55 ? -5.043 14.547 -2.162 1 98.19 55 SER B O 1
ATOM 1341 N N . GLN B 1 56 ? -2.801 14.219 -2.484 1 98.06 56 GLN B N 1
ATOM 1342 C CA . GLN B 1 56 ? -2.697 13.117 -1.537 1 98.06 56 GLN B CA 1
ATOM 1343 C C . GLN B 1 56 ? -3.021 13.578 -0.118 1 98.06 56 GLN B C 1
ATOM 1345 O O . GLN B 1 56 ? -3.705 12.867 0.627 1 98.06 56 GLN B O 1
ATOM 1350 N N . LEU B 1 57 ? -2.58 14.75 0.238 1 98.5 57 LEU B N 1
ATOM 1351 C CA . LEU B 1 57 ? -2.836 15.297 1.566 1 98.5 57 LEU B CA 1
ATOM 1352 C C . LEU B 1 57 ? -4.32 15.602 1.752 1 98.5 57 LEU B C 1
ATOM 1354 O O . LEU B 1 57 ? -4.883 15.336 2.816 1 98.5 57 LEU B O 1
ATOM 1358 N N . LYS B 1 58 ? -4.953 16.125 0.728 1 98.44 58 LYS B N 1
ATOM 1359 C CA . LYS B 1 58 ? -6.387 16.391 0.778 1 98.44 58 LYS B CA 1
ATOM 1360 C C . LYS B 1 58 ? -7.188 15.109 0.967 1 98.44 58 LYS B C 1
ATOM 1362 O O . LYS B 1 58 ? -8.141 15.07 1.75 1 98.44 58 LYS B O 1
ATOM 1367 N N . GLU B 1 59 ? -6.824 14.125 0.268 1 98.19 59 GLU B N 1
ATOM 1368 C CA . GLU B 1 59 ? -7.516 12.844 0.386 1 98.19 59 GLU B CA 1
ATOM 1369 C C . GLU B 1 59 ? -7.336 12.25 1.777 1 98.19 59 GLU B C 1
ATOM 1371 O O . GLU B 1 59 ? -8.289 11.727 2.365 1 98.19 59 GLU B O 1
ATOM 1376 N N . LEU B 1 60 ? -6.117 12.289 2.264 1 98.44 60 LEU B N 1
ATOM 1377 C CA . LEU B 1 60 ? -5.844 11.781 3.6 1 98.44 60 LEU B CA 1
ATOM 1378 C C . LEU B 1 60 ? -6.633 12.555 4.652 1 98.44 60 LEU B C 1
ATOM 1380 O O . LEU B 1 60 ? -7.074 11.977 5.648 1 98.44 60 LEU B O 1
ATOM 1384 N N . GLU B 1 61 ? -6.746 13.852 4.402 1 98.56 61 GLU B N 1
ATOM 1385 C CA . GLU B 1 61 ? -7.559 14.672 5.297 1 98.56 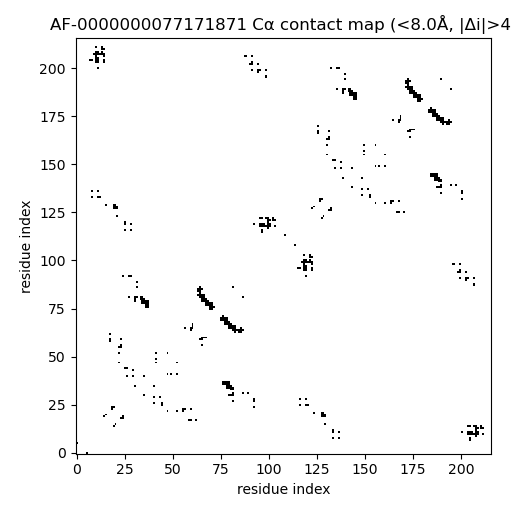61 GLU B CA 1
ATOM 1386 C C . GLU B 1 61 ? -9.031 14.289 5.219 1 98.56 61 GLU B C 1
ATOM 1388 O O . GLU B 1 61 ? -9.688 14.109 6.246 1 98.56 61 GLU B O 1
ATOM 1393 N N . LYS B 1 62 ? -9.531 14.133 4.027 1 97.62 62 LYS B N 1
ATOM 1394 C CA . LYS B 1 62 ? -10.93 13.766 3.805 1 97.62 62 LYS B CA 1
ATOM 1395 C C . LYS B 1 62 ? -11.258 12.422 4.461 1 97.62 62 LYS B C 1
ATOM 1397 O O . LYS B 1 62 ? -12.344 12.25 5.008 1 97.62 62 LYS B O 1
ATOM 1402 N N . ASP B 1 63 ? -10.305 11.531 4.469 1 97 63 ASP B N 1
ATOM 1403 C CA . ASP B 1 63 ? -10.516 10.188 5.008 1 97 63 ASP B CA 1
ATOM 1404 C C . ASP B 1 63 ? -10.281 10.164 6.516 1 97 63 ASP B C 1
ATOM 1406 O O . ASP B 1 63 ? -10.375 9.109 7.145 1 97 63 ASP B O 1
ATOM 1410 N N . GLY B 1 64 ? -9.875 11.281 7.051 1 97.38 64 GLY B N 1
ATOM 1411 C CA . GLY B 1 64 ? -9.742 11.406 8.492 1 97.38 64 GLY B CA 1
ATOM 1412 C C . GLY B 1 64 ? -8.438 10.852 9.023 1 97.38 64 GLY B C 1
ATOM 1413 O O . GLY B 1 64 ? -8.336 10.508 10.203 1 97.38 64 GLY B O 1
ATOM 1414 N N . ILE B 1 65 ? -7.461 10.766 8.18 1 98.44 65 ILE B N 1
ATOM 1415 C CA . ILE B 1 65 ? -6.184 10.172 8.555 1 98.44 65 ILE B CA 1
ATOM 1416 C C . ILE B 1 65 ? -5.223 11.266 9.023 1 98.44 65 ILE B C 1
ATOM 1418 O O . ILE B 1 65 ? -4.469 11.062 9.977 1 98.44 65 ILE B O 1
ATOM 1422 N N . VAL B 1 66 ? -5.246 12.398 8.336 1 98.69 66 VAL B N 1
ATOM 1423 C CA . VAL B 1 66 ? -4.363 13.508 8.664 1 98.69 66 VAL B CA 1
ATOM 1424 C C . VAL B 1 66 ? -5.191 14.766 8.93 1 98.69 66 VAL B C 1
ATOM 1426 O O . VAL B 1 66 ? -6.285 14.922 8.375 1 98.69 66 VAL B O 1
ATOM 1429 N N . ARG B 1 67 ? -4.676 15.578 9.781 1 98.62 67 ARG B N 1
ATOM 1430 C CA . ARG B 1 67 ? -5.281 16.875 10.039 1 98.62 67 ARG B CA 1
ATOM 1431 C C . 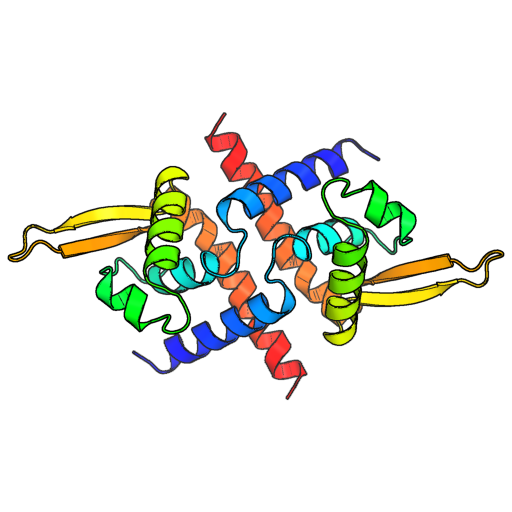ARG B 1 67 ? -4.406 18.016 9.5 1 9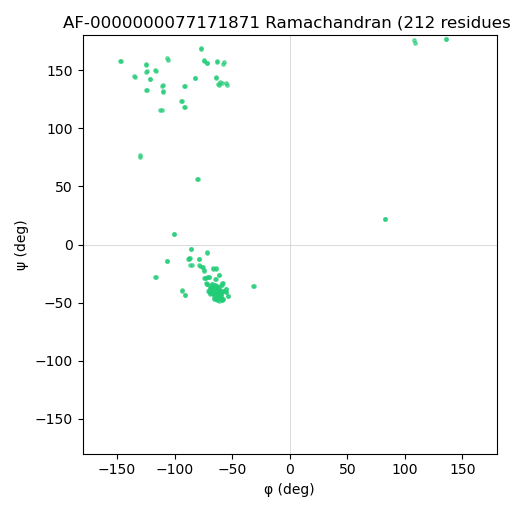8.62 67 ARG B C 1
ATOM 1433 O O . ARG B 1 67 ? -3.182 17.969 9.625 1 98.62 67 ARG B O 1
ATOM 1440 N N . ARG B 1 68 ? -5.031 18.875 8.828 1 98.25 68 ARG B N 1
ATOM 1441 C CA . ARG B 1 68 ? -4.402 20.094 8.328 1 98.25 68 ARG B CA 1
ATOM 1442 C C . ARG B 1 68 ? -4.625 21.266 9.297 1 98.25 68 ARG B C 1
ATOM 1444 O O . ARG B 1 68 ? -5.762 21.578 9.648 1 98.25 68 ARG B O 1
ATOM 1451 N N . THR B 1 69 ? -3.557 21.891 9.766 1 97.94 69 THR B N 1
ATOM 1452 C CA . THR B 1 69 ? -3.66 23.016 10.695 1 97.94 69 THR B CA 1
ATOM 1453 C C . THR B 1 69 ? -2.93 24.234 10.148 1 97.94 69 THR B C 1
ATOM 1455 O O . THR B 1 69 ? -1.792 24.125 9.688 1 97.94 69 THR B O 1
ATOM 1458 N N . VAL B 1 70 ? -3.586 25.359 10.203 1 96.31 70 VAL B N 1
ATOM 1459 C CA . VAL B 1 70 ? -2.953 26.609 9.812 1 96.31 70 VAL B CA 1
ATOM 1460 C C . VAL B 1 70 ? -2.312 27.266 11.039 1 96.31 70 VAL B C 1
ATOM 1462 O O . VAL B 1 70 ? -2.98 27.484 12.047 1 96.31 70 VAL B O 1
ATOM 1465 N N . LEU B 1 71 ? -1.03 27.422 10.984 1 93.5 71 LEU B N 1
ATOM 1466 C CA . LEU B 1 71 ? -0.293 28.047 12.078 1 93.5 71 LEU B CA 1
ATOM 1467 C C . LEU B 1 71 ? -0.353 29.562 11.977 1 93.5 71 LEU B C 1
ATOM 1469 O O . LEU B 1 71 ? -0.356 30.109 10.875 1 93.5 71 LEU B O 1
ATOM 1473 N N . ARG B 1 72 ? -0.445 30.219 13.148 1 90.75 72 ARG B N 1
ATOM 1474 C CA . ARG B 1 72 ? -0.502 31.688 13.227 1 90.75 72 ARG B CA 1
ATOM 1475 C C . ARG B 1 72 ? 0.89 32.281 13.109 1 90.75 72 ARG B C 1
ATOM 1477 O O . ARG B 1 72 ? 1.517 32.625 14.117 1 90.75 72 ARG B O 1
ATOM 1484 N N . SER B 1 73 ? 1.498 31.969 12.102 1 89.75 73 SER B N 1
ATOM 1485 C CA . SER B 1 73 ? 2.803 32.531 11.789 1 89.75 73 SER B CA 1
ATOM 1486 C C . SER B 1 73 ? 2.703 33.562 10.656 1 89.75 73 SER B C 1
ATOM 1488 O O . SER B 1 73 ? 1.63 33.75 10.086 1 89.75 73 SER B O 1
ATOM 1490 N N . VAL B 1 74 ? 3.676 34.438 10.555 1 90.81 74 VAL B N 1
ATOM 1491 C CA . VAL B 1 74 ? 3.756 35.375 9.438 1 90.81 74 VAL B CA 1
ATOM 1492 C C . VAL B 1 74 ? 4.941 35.031 8.547 1 90.81 74 VAL B C 1
ATOM 1494 O O . VAL B 1 74 ? 6.098 35.125 8.961 1 90.81 74 VAL B O 1
ATOM 1497 N N . PRO B 1 75 ? 4.66 34.656 7.301 1 91.19 75 PRO B N 1
ATOM 1498 C CA . PRO B 1 75 ? 3.391 34.25 6.684 1 91.19 75 PRO B CA 1
ATOM 1499 C C . PRO B 1 75 ? 2.814 32.969 7.297 1 91.19 75 PRO B C 1
ATOM 1501 O O . PRO B 1 75 ? 3.555 32.188 7.871 1 91.19 75 PRO B O 1
ATOM 1504 N N . PRO B 1 76 ? 1.528 32.875 7.086 1 93.56 76 PRO B N 1
ATOM 1505 C CA . PRO B 1 76 ? 0.913 31.672 7.645 1 93.56 76 PRO B CA 1
ATOM 1506 C C . PRO B 1 76 ? 1.503 30.391 7.07 1 93.56 76 PRO B C 1
ATOM 1508 O O . PRO B 1 76 ? 1.854 30.344 5.887 1 93.56 76 PRO B O 1
ATOM 1511 N N . GLN B 1 77 ? 1.69 29.406 7.969 1 93.19 77 GLN B N 1
ATOM 1512 C CA . GLN B 1 77 ? 2.189 28.094 7.559 1 93.19 77 GLN B CA 1
ATOM 1513 C C . GLN B 1 77 ? 1.157 27 7.824 1 93.19 77 GLN B C 1
ATOM 1515 O O . GLN B 1 77 ? 0.276 27.172 8.672 1 93.19 77 GLN B O 1
ATOM 1520 N N . VAL B 1 78 ? 1.273 26.062 7 1 96.75 78 VAL B N 1
ATOM 1521 C CA . VAL B 1 78 ? 0.375 24.922 7.184 1 96.75 78 VAL B CA 1
ATOM 1522 C C . VAL B 1 78 ? 1.17 23.703 7.641 1 96.75 78 VAL B C 1
ATOM 1524 O O . VAL B 1 78 ? 2.264 23.453 7.133 1 96.75 78 VAL B O 1
ATOM 1527 N N . GLU B 1 79 ? 0.593 23.016 8.617 1 97.94 79 GLU B N 1
ATOM 1528 C CA . GLU B 1 79 ? 1.22 21.781 9.055 1 97.94 79 GLU B CA 1
ATOM 1529 C C . GLU B 1 79 ? 0.238 20.609 8.992 1 97.94 79 GLU B C 1
ATOM 1531 O O . GLU B 1 79 ? -0.978 20.812 9.023 1 97.94 79 GLU B O 1
ATOM 1536 N N . TYR B 1 80 ? 0.731 19.484 8.859 1 98.69 80 TYR B N 1
ATOM 1537 C CA . TYR B 1 80 ? -0.037 18.25 8.828 1 98.69 80 TYR B CA 1
ATOM 1538 C C . TYR B 1 80 ? 0.404 17.297 9.938 1 98.69 80 TYR B C 1
ATOM 1540 O O . TYR B 1 80 ? 1.595 17.203 10.242 1 98.69 80 TYR B O 1
ATOM 1548 N N . ALA B 1 81 ? -0.608 16.609 10.5 1 98.75 81 ALA B N 1
ATOM 1549 C CA . ALA B 1 81 ? -0.347 15.641 11.555 1 98.75 81 ALA B CA 1
ATOM 1550 C C . ALA B 1 81 ? -1.335 14.477 11.484 1 98.75 81 ALA B C 1
ATOM 1552 O O . ALA B 1 81 ? -2.414 14.609 10.898 1 98.75 81 ALA B O 1
ATOM 1553 N N . PHE B 1 82 ? -0.931 13.375 12.07 1 98.75 82 PHE B N 1
ATOM 1554 C CA . PHE B 1 82 ? -1.865 12.258 12.203 1 98.75 82 PHE B CA 1
ATOM 1555 C C . PHE B 1 82 ? -3.059 12.664 13.062 1 98.75 82 PHE B C 1
ATOM 1557 O O . PHE B 1 82 ? -2.906 13.383 14.055 1 98.75 82 PHE B O 1
ATOM 1564 N N . THR B 1 83 ? -4.242 12.266 12.648 1 98.44 83 THR B N 1
ATOM 1565 C CA . THR B 1 83 ? -5.367 12.227 13.578 1 98.44 83 THR B CA 1
ATOM 1566 C C . THR B 1 83 ? -5.277 11.008 14.484 1 98.44 83 THR B C 1
ATOM 1568 O O . THR B 1 83 ? -4.461 10.109 14.258 1 98.44 83 THR B O 1
ATOM 1571 N N . PRO B 1 84 ? -6.125 11.008 15.531 1 97.69 84 PRO B N 1
ATOM 1572 C CA . PRO B 1 84 ? -6.168 9.773 16.328 1 97.69 84 PRO B CA 1
ATOM 1573 C C . PRO B 1 84 ? -6.469 8.539 15.492 1 97.69 84 PRO B C 1
ATOM 1575 O O . PRO B 1 84 ? -5.859 7.484 15.695 1 97.69 84 PRO B O 1
ATOM 1578 N N . HIS B 1 85 ? -7.34 8.641 14.516 1 97.25 85 HIS B N 1
ATOM 1579 C CA . HIS B 1 85 ? -7.617 7.531 13.609 1 97.25 85 HIS B CA 1
ATOM 1580 C C . HIS B 1 85 ? -6.398 7.195 12.758 1 97.25 85 HIS B C 1
ATOM 1582 O O . HIS B 1 85 ? -6.086 6.02 12.547 1 97.25 85 HIS B O 1
ATOM 1588 N N . GLY B 1 86 ? -5.715 8.195 12.273 1 97.94 86 GLY B N 1
ATOM 1589 C CA . GLY B 1 86 ? -4.492 7.984 11.516 1 97.94 86 GLY B CA 1
ATOM 1590 C C . GLY B 1 86 ? -3.434 7.219 12.289 1 97.94 86 GLY B C 1
ATOM 1591 O O . GLY B 1 86 ? -2.703 6.41 11.719 1 97.94 86 GLY B O 1
ATOM 1592 N N . ASP B 1 87 ? -3.438 7.461 13.586 1 97.75 87 ASP B N 1
ATOM 1593 C CA . ASP B 1 87 ? -2.467 6.801 14.453 1 97.75 87 ASP B CA 1
ATOM 1594 C C . ASP B 1 87 ? -2.635 5.285 14.406 1 97.75 87 ASP B C 1
ATOM 1596 O O . ASP B 1 87 ? -1.672 4.543 14.609 1 97.75 87 ASP B O 1
ATOM 1600 N N . THR B 1 88 ? -3.785 4.848 14.117 1 97.44 88 THR B N 1
ATOM 1601 C CA . THR B 1 88 ? -4.055 3.412 14.117 1 97.44 88 THR B CA 1
ATOM 1602 C C . THR B 1 88 ? -3.385 2.736 12.922 1 97.44 88 THR B C 1
ATOM 1604 O O . THR B 1 88 ? -3.316 1.507 12.859 1 97.44 88 THR B O 1
ATOM 1607 N N . LEU B 1 89 ? -2.809 3.51 12.016 1 97.88 89 LEU B N 1
ATOM 1608 C CA . LEU B 1 89 ? -2.092 2.977 10.867 1 97.88 89 LEU B CA 1
ATOM 1609 C C . LEU B 1 89 ? -0.634 2.695 11.211 1 97.88 89 LEU B C 1
ATOM 1611 O O . LEU B 1 89 ? 0.075 2.033 10.453 1 97.88 89 LEU B O 1
ATOM 1615 N N . LEU B 1 90 ? -0.209 3.18 12.336 1 97.19 90 LEU B N 1
ATOM 1616 C CA . LEU B 1 90 ? 1.211 3.115 12.664 1 97.19 90 LEU B CA 1
ATOM 1617 C C . LEU B 1 90 ? 1.71 1.674 12.633 1 97.19 90 LEU B C 1
ATOM 1619 O O . LEU B 1 90 ? 2.777 1.394 12.086 1 97.19 90 LEU B O 1
ATOM 1623 N N . PRO B 1 91 ? 0.908 0.736 13.125 1 96.5 91 PRO B N 1
ATOM 1624 C CA . PRO B 1 91 ? 1.364 -0.653 13.031 1 96.5 91 PRO B CA 1
ATOM 1625 C C . PRO B 1 91 ? 1.515 -1.128 11.586 1 96.5 91 PRO B C 1
ATOM 1627 O O . PRO B 1 91 ? 2.414 -1.917 11.281 1 96.5 91 PRO B O 1
ATOM 1630 N N . VAL B 1 92 ? 0.668 -0.693 10.758 1 97.31 92 VAL B N 1
ATOM 1631 C CA . VAL B 1 92 ? 0.753 -1.038 9.344 1 97.31 92 VAL B CA 1
ATOM 1632 C C . VAL B 1 92 ? 2.037 -0.466 8.75 1 97.31 92 VAL B C 1
ATOM 1634 O O . VAL B 1 92 ? 2.781 -1.174 8.062 1 97.31 92 VAL B O 1
ATOM 1637 N N . LEU B 1 93 ? 2.342 0.771 9.008 1 97.56 93 LEU B N 1
ATOM 1638 C CA . LEU B 1 93 ? 3.551 1.417 8.508 1 97.56 93 LEU B CA 1
ATOM 1639 C C . LEU B 1 93 ? 4.797 0.694 9 1 97.56 93 LEU B C 1
ATOM 1641 O O . LEU B 1 93 ? 5.746 0.49 8.242 1 97.56 93 LEU B O 1
ATOM 1645 N N . GLU B 1 94 ? 4.734 0.307 10.234 1 96.69 94 GLU B N 1
ATOM 1646 C CA . GLU B 1 94 ? 5.867 -0.398 10.82 1 96.69 94 GLU B CA 1
ATOM 1647 C C . GLU B 1 94 ? 6.066 -1.764 10.172 1 96.69 94 GLU B C 1
ATOM 1649 O O . GLU B 1 94 ? 7.203 -2.188 9.938 1 96.69 94 GLU B O 1
ATOM 1654 N N . ALA B 1 95 ? 4.992 -2.441 9.914 1 96.88 95 ALA B N 1
ATOM 1655 C CA . ALA B 1 95 ? 5.066 -3.736 9.242 1 96.88 95 ALA B CA 1
ATOM 1656 C C . ALA B 1 95 ? 5.676 -3.6 7.852 1 96.88 95 ALA B C 1
ATOM 1658 O O . ALA B 1 95 ? 6.492 -4.426 7.441 1 96.88 95 ALA B O 1
ATOM 1659 N N . LEU B 1 96 ? 5.297 -2.549 7.164 1 97.19 96 LEU B N 1
ATOM 1660 C CA . LEU B 1 96 ? 5.832 -2.299 5.832 1 97.19 96 LEU B CA 1
ATOM 1661 C C . LEU B 1 96 ? 7.328 -2.002 5.895 1 97.19 96 LEU B C 1
ATOM 1663 O O . LEU B 1 96 ? 8.102 -2.51 5.074 1 97.19 96 LEU B O 1
ATOM 1667 N N . CYS B 1 97 ? 7.703 -1.225 6.863 1 97.38 97 CYS B N 1
ATOM 1668 C CA . CYS B 1 97 ? 9.117 -0.899 7.043 1 97.38 97 CYS B CA 1
ATOM 1669 C C . CYS B 1 97 ? 9.922 -2.15 7.359 1 97.38 97 CYS B C 1
ATOM 1671 O O . CYS B 1 97 ? 10.969 -2.391 6.75 1 97.38 97 CYS B O 1
ATOM 1673 N N . THR B 1 98 ? 9.43 -2.939 8.273 1 97.12 98 THR B N 1
ATOM 1674 C CA . THR B 1 98 ? 10.125 -4.145 8.703 1 97.12 98 THR B CA 1
ATOM 1675 C C . THR B 1 98 ? 10.289 -5.121 7.543 1 97.12 98 THR B C 1
ATOM 1677 O O . THR B 1 98 ? 11.375 -5.688 7.355 1 97.12 98 THR B O 1
ATOM 1680 N N . TRP B 1 99 ? 9.281 -5.289 6.82 1 97.75 99 TRP B N 1
ATOM 1681 C CA . TRP B 1 99 ? 9.367 -6.211 5.695 1 97.75 99 TRP B CA 1
ATOM 1682 C C . TRP B 1 99 ? 10.367 -5.707 4.656 1 97.75 99 TRP B C 1
ATOM 1684 O O . TRP B 1 99 ? 11.133 -6.492 4.094 1 97.75 99 TRP B O 1
ATOM 1694 N N . GLY B 1 100 ? 10.281 -4.414 4.363 1 97.25 100 GLY B N 1
ATOM 1695 C CA . GLY B 1 100 ? 11.227 -3.836 3.42 1 97.25 100 GLY B CA 1
ATOM 1696 C C . GLY B 1 100 ? 12.672 -4.066 3.811 1 97.25 100 GLY B C 1
ATOM 1697 O O . GLY B 1 100 ? 13.523 -4.328 2.953 1 97.25 100 GLY B O 1
ATOM 1698 N N . GLU B 1 101 ? 12.898 -3.92 5.078 1 96.69 101 GLU B N 1
ATOM 1699 C CA . GLU B 1 101 ? 14.242 -4.195 5.59 1 96.69 101 GLU B CA 1
ATOM 1700 C C . GLU B 1 101 ? 14.656 -5.629 5.293 1 96.69 101 GLU B C 1
ATOM 1702 O O . GLU B 1 101 ? 15.75 -5.867 4.773 1 96.69 101 GLU B O 1
ATOM 1707 N N . HIS B 1 102 ? 13.758 -6.582 5.586 1 96.06 102 HIS B N 1
ATOM 1708 C CA . HIS B 1 102 ? 14.039 -7.996 5.34 1 96.06 102 HIS B CA 1
ATOM 1709 C C . HIS B 1 102 ? 14.242 -8.266 3.855 1 96.06 102 HIS B C 1
ATOM 1711 O O . HIS B 1 102 ? 15.148 -9.008 3.477 1 96.06 102 HIS B O 1
ATOM 1717 N N . HIS B 1 103 ? 13.43 -7.656 3.062 1 96.31 103 HIS B N 1
ATOM 1718 C CA . HIS B 1 103 ? 13.484 -7.832 1.615 1 96.31 103 HIS B CA 1
ATOM 1719 C C . HIS B 1 103 ? 14.812 -7.34 1.053 1 96.31 103 HIS B C 1
ATOM 1721 O O . HIS B 1 103 ? 15.438 -8.016 0.227 1 96.31 103 HIS B O 1
ATOM 1727 N N . GLU B 1 104 ? 15.258 -6.195 1.527 1 93.88 104 GLU B N 1
ATOM 1728 C CA . GLU B 1 104 ? 16.5 -5.609 1.034 1 93.88 104 GLU B CA 1
ATOM 1729 C C . GLU B 1 104 ? 17.703 -6.43 1.477 1 93.88 104 GLU B C 1
ATOM 1731 O O . GLU B 1 104 ? 18.672 -6.57 0.726 1 93.88 104 GLU B O 1
ATOM 1736 N N . LYS B 1 105 ? 17.625 -6.91 2.629 1 91.19 105 LYS B N 1
ATOM 1737 C CA . LYS B 1 105 ? 18.75 -7.68 3.154 1 91.19 105 LYS B CA 1
ATOM 1738 C C . LYS B 1 105 ? 18.859 -9.039 2.471 1 91.19 105 LYS B C 1
ATOM 1740 O O . LYS B 1 105 ? 19.938 -9.625 2.396 1 91.19 105 LYS B O 1
ATOM 1745 N N . ARG B 1 106 ? 17.734 -9.516 2.023 1 86.31 106 ARG B N 1
ATOM 1746 C CA . ARG B 1 106 ? 17.734 -10.758 1.264 1 86.31 106 ARG B CA 1
ATOM 1747 C C . ARG B 1 106 ? 18.406 -10.578 -0.088 1 86.31 106 ARG B C 1
ATOM 1749 O O . ARG B 1 106 ? 19.078 -11.492 -0.586 1 86.31 106 ARG B O 1
ATOM 1756 N N . SER B 1 107 ? 18.188 -9.391 -0.652 1 77.19 107 SER B N 1
ATOM 1757 C CA . SER B 1 107 ? 18.734 -9.109 -1.978 1 77.19 107 SER B CA 1
ATOM 1758 C C . SER B 1 107 ? 20.219 -8.781 -1.906 1 77.19 107 SER B C 1
ATOM 1760 O O . SER B 1 107 ? 20.922 -8.797 -2.924 1 77.19 107 SER B O 1
ATOM 1762 N N . GLU B 1 108 ? 20.75 -8.422 -0.775 1 70.69 108 GLU B N 1
ATOM 1763 C CA . GLU B 1 108 ? 22.188 -8.156 -0.616 1 70.69 108 GLU B CA 1
ATOM 1764 C C . GLU B 1 108 ? 22.953 -9.453 -0.394 1 70.69 108 GLU B C 1
ATOM 1766 O O . GLU B 1 108 ? 24.047 -9.625 -0.939 1 70.69 108 GLU B O 1
#

Sequence (216 aa):
MERTELEGTQWVRATLDVLGGKWKILILWHLRNGAKRYSVLRRSIPEISEKMLISQLKELEKDGIVRRTVLRSVPPQVEYAFTPHGDTLLPVLEALCTWGEHHEKRSEMERTELEGTQWVRATLDVLGGKWKILILWHLRNGAKRYSVLRRSIPEISEKMLISQLKELEKDGIVRRTVLRSVPPQVEYAFTPHGDTLLPVLEALCTWGEHHEKRSE

Solvent-accessible surface area (backbone atoms only — not comparable to full-atom values): 11792 Å² total; per-residue (Å²): 131,56,70,66,57,55,53,48,51,53,14,36,48,48,31,40,72,70,44,42,46,82,53,46,55,57,54,48,59,67,29,72,84,38,67,40,38,57,69,57,53,50,65,75,39,72,89,56,51,68,69,54,51,52,52,48,52,49,50,32,35,74,72,47,30,31,42,82,45,78,43,96,46,92,72,70,41,48,32,36,26,65,28,80,66,28,53,70,42,48,65,47,54,50,43,40,26,53,48,12,44,53,54,52,59,70,73,103,130,56,70,67,58,54,53,47,48,54,14,35,48,48,31,39,72,70,44,44,46,82,52,44,55,59,54,48,59,68,29,72,85,40,68,41,37,57,69,57,53,49,65,74,39,73,88,57,50,69,68,56,51,54,52,50,50,51,50,32,35,73,72,47,31,32,42,80,44,77,45,96,47,91,72,70,42,48,33,36,26,64,28,80,66,28,52,71,42,49,64,48,56,48,43,40,26,53,48,11,44,54,54,51,60,68,73,103

pLDDT: mean 93.66, std 9.8, range [42.62, 98.75]

Secondary structure (DSSP, 8-state):
--HHHHHHHHHHHHHHHHH-SSSHHHHHHHHTTS-EEHHHHHHH-TTS-HHHHHHHHHHHHHTTSEEEEEE--SS-EEEEEE-HHHHTTHHHHHHHHHHHHHHHHHH-/--HHHHHHHHHHHHHHHHH-SSSHHHHHHHHTTS-EEHHHHHHH-TTS-HHHHHHHHHHHHHTTSEEEEEE--SS-EEEEEE-HHHHTTHHHHHHHHHHHHHHHHHH-

InterPro domains:
  IPR002577 Helix-turn-helix, HxlR type [PF01638] (18-106)
  IPR002577 Helix-turn-helix, HxlR type [PS51118] (9-108)
  IPR036388 Winged helix-like DNA-binding domain superfamily [G3DSA:1.10.10.10] (2-108)
  IPR036390 Winged helix DNA-binding domain superfamily [SSF46785] (12-103)

Foldseek 3Di:
DDPVVVVVVVVVVVVCQQQNDDPLLVLLVVQLVHKDWPVVSCVSCVPDDPVRSVVNQVSNVVVQQKDWDWDPDVVITIIIHGDPVNNVCVVVSVVVVVVVVVVVVVVD/DDPVVVVVVVVVVVVCQQQNDDPLLVLLVVQLVHKDWPVVSCVSCVPDDPVRSVVNQVSNVVVQQKDWDWDPDVVITIIIHGDPVNNVCVVVSVVVVVVVVVVVVVVD